Protein AF-A0AA36EAT5-F1 (afdb_monomer)

pLDDT: mean 71.59, std 29.34, range [23.69, 98.56]

Organism: Lactuca saligna (NCBI:txid75948)

Secondary structure (DSSP, 8-state):
------------S-------------TT---EEE-----PPP--------PPPPPPP-PPPP--S-HHHHHHHHHS----PPPEEEEETTEEEESEEEE-TTBTTTB-HHHHHHHHHHHHHTT--EEE--TT-SSS--TTTTTHHHHHHHHHHHHTT--GGG-EEE-------SS-TTSTTS-SS--HHHHHHHHHH-

Mean predicted aligned error: 16.14 Å

Sequence (198 aa):
MVLSEGYALRPTLEHIFSSVLTIFFFPRIPYLCLTTDWVLPRHSHELLRRRSRRPPLCLPSRQGGNRLERVQTACSSAKMAIPLSNLTPSLLVSKLCLGTMTFGEQNSLSQSFKLLDKAFDSGINFFDSAEMYPVPQRAETQGRSEEYFGRWLRERKIPRDRVVFATKVSGPSGQMSWIRGGPTSLDGRNIKMAIDNS

Foldseek 3Di:
DDDDDDDDDDDDPDDPDDDDPPPPCPVPDQADADDDDDDDDPDDDDDDPDDDDDDDDDDDDDDDDPPVVVVVVVPPDPLQAQDWDDPDPPDIFGSYEYEQQPDQPVDDLVRSLVVVVVCVVSNGQHYEEEQQGHPPGDLVRGNRSVVSVVVSCVVVVPPPVSHDYDYDQDAADVPCCSQVNGHPGPDPVSVVVRVVVD

Nearest PDB structures (foldseek):
  1lqa-assembly1_A  TM=8.355E-01  e=1.079E-09  Escherichia coli
  8jwl-assembly1_D  TM=8.476E-01  e=4.857E-07  Streptomyces xinghaiensis
  8jwl-assembly1_B  TM=8.227E-01  e=3.261E-07  Streptomyces xinghaiensis
  8jwk-assembly2_J  TM=8.367E-01  e=5.547E-07  Streptomyces xinghaiensis
  8xr3-assembly1_A  TM=8.227E-01  e=2.093E-06  Streptomyces xinghaiensis

Solvent-accessible surface area (backbone atoms only — not comparable to full-atom values): 12915 Å² total; per-residue (Å²): 136,91,82,86,89,86,82,92,73,82,90,75,98,80,86,86,85,84,85,82,82,80,78,79,80,56,98,84,59,100,57,60,71,51,72,91,81,84,80,80,83,81,83,79,87,88,87,86,91,72,89,76,84,79,78,85,87,82,83,81,82,92,77,90,71,76,64,64,61,65,55,55,66,71,70,64,78,78,75,80,54,47,58,69,41,71,81,46,102,88,39,79,30,24,58,47,35,48,57,37,49,42,23,63,61,82,26,52,69,72,54,40,44,52,52,51,52,53,40,46,78,40,40,38,30,25,37,39,51,32,52,59,17,12,57,85,71,46,79,93,38,48,32,33,26,54,51,49,50,54,49,43,36,62,77,70,65,52,61,70,91,67,48,48,78,45,71,44,77,78,59,58,69,90,74,54,44,72,55,86,69,36,39,86,51,83,43,75,67,55,50,48,56,44,59,76,73,101

InterPro domains:
  IPR023210 NADP-dependent oxidoreductase domain [PF00248] (95-179)
  IPR036812 NAD(P)-dependent oxidoreductase domain superfamily [G3DSA:3.20.20.100] (88-198)
  IPR036812 NAD(P)-dependent oxidoreductase domain superfamily [SSF51430] (90-198)

Structure (mmCIF, N/CA/C/O backbone):
data_AF-A0AA36EAT5-F1
#
_entry.id   AF-A0AA36EAT5-F1
#
loop_
_atom_site.group_PDB
_atom_site.id
_atom_site.type_symbol
_atom_site.label_atom_id
_atom_site.label_alt_id
_atom_site.label_comp_id
_atom_site.label_asym_id
_atom_site.label_entity_id
_atom_site.label_seq_id
_atom_site.pdbx_PDB_ins_code
_atom_site.Cartn_x
_atom_site.Cartn_y
_atom_site.Cartn_z
_atom_site.occupancy
_atom_site.B_iso_or_equiv
_atom_site.auth_seq_id
_atom_site.auth_comp_id
_atom_site.auth_asym_id
_atom_site.auth_atom_id
_atom_site.pdbx_PDB_model_num
ATOM 1 N N . MET A 1 1 ? 49.436 17.087 -23.078 1.00 32.16 1 MET A N 1
ATOM 2 C CA . MET A 1 1 ? 50.370 17.659 -22.084 1.00 32.16 1 MET A CA 1
ATOM 3 C C . MET A 1 1 ? 49.510 18.512 -21.152 1.00 32.16 1 MET A C 1
ATOM 5 O O . MET A 1 1 ? 49.078 19.566 -21.580 1.00 32.16 1 MET A O 1
ATOM 9 N N . VAL A 1 2 ? 48.800 17.924 -20.183 1.00 27.14 2 VAL A N 1
ATOM 10 C CA . VAL A 1 2 ? 49.200 17.593 -18.792 1.00 27.14 2 VAL A CA 1
ATOM 11 C C . VAL A 1 2 ? 49.849 18.766 -18.055 1.00 27.14 2 VAL A C 1
ATOM 13 O O . VAL A 1 2 ? 50.928 19.182 -18.463 1.00 27.14 2 VAL A O 1
ATOM 16 N N . LEU A 1 3 ? 49.151 19.230 -17.003 1.00 29.20 3 LEU A N 1
ATOM 17 C CA . LEU A 1 3 ? 49.537 19.618 -15.620 1.00 29.20 3 LEU A CA 1
ATOM 18 C C . LEU A 1 3 ? 48.392 20.538 -15.114 1.00 29.20 3 LEU A C 1
ATOM 20 O O . LEU A 1 3 ? 48.139 21.559 -15.739 1.00 29.20 3 LEU A O 1
ATOM 24 N N . SER A 1 4 ? 47.459 20.144 -14.235 1.00 26.89 4 SER A N 1
ATOM 25 C CA . SER A 1 4 ? 47.498 19.678 -12.828 1.00 26.89 4 SER A CA 1
ATOM 26 C C . SER A 1 4 ? 47.903 20.746 -11.801 1.00 26.89 4 SER A C 1
ATOM 28 O O . SER A 1 4 ? 48.868 21.464 -12.017 1.00 26.89 4 SER A O 1
ATOM 30 N N . GLU A 1 5 ? 47.181 20.707 -10.667 1.00 33.00 5 GLU A N 1
ATOM 31 C CA . GLU A 1 5 ? 47.277 21.474 -9.406 1.00 33.00 5 GLU A CA 1
ATOM 32 C C . GLU A 1 5 ? 46.566 22.842 -9.388 1.00 33.00 5 GLU A C 1
ATOM 34 O O . GLU A 1 5 ? 46.721 23.659 -10.280 1.00 33.00 5 GLU A O 1
ATOM 39 N N . GLY A 1 6 ? 45.737 23.202 -8.409 1.00 27.58 6 GLY A N 1
ATOM 40 C CA . GLY A 1 6 ? 45.342 22.554 -7.162 1.00 27.58 6 GLY A CA 1
ATOM 41 C C . GLY A 1 6 ? 44.857 23.645 -6.203 1.00 27.58 6 GLY A C 1
ATOM 42 O O . GLY A 1 6 ? 45.672 24.370 -5.649 1.00 27.58 6 GLY A O 1
ATOM 43 N N . TYR A 1 7 ? 43.543 23.781 -6.005 1.00 29.73 7 TYR A N 1
ATOM 44 C CA . TYR A 1 7 ? 42.990 24.614 -4.933 1.00 29.73 7 TYR A CA 1
ATOM 45 C C . TYR A 1 7 ? 42.060 23.775 -4.066 1.00 29.73 7 TYR A C 1
ATOM 47 O O . TYR A 1 7 ? 40.951 23.409 -4.448 1.00 29.73 7 TYR A O 1
ATOM 55 N N . ALA A 1 8 ? 42.572 23.456 -2.881 1.00 31.78 8 ALA A N 1
ATOM 56 C CA . ALA A 1 8 ? 41.840 22.853 -1.789 1.00 31.78 8 ALA A CA 1
ATOM 57 C C . ALA A 1 8 ? 40.798 23.844 -1.251 1.00 31.78 8 ALA A C 1
ATOM 59 O O . ALA A 1 8 ? 41.152 24.904 -0.734 1.00 31.78 8 ALA A O 1
ATOM 60 N N . LEU A 1 9 ? 39.521 23.469 -1.309 1.00 32.88 9 LEU A N 1
ATOM 61 C CA . LEU A 1 9 ? 38.469 24.088 -0.510 1.00 32.88 9 LEU A CA 1
ATOM 62 C C . LEU A 1 9 ? 37.805 23.010 0.348 1.00 32.88 9 LEU A C 1
ATOM 64 O O . LEU A 1 9 ? 37.400 21.951 -0.125 1.00 32.88 9 LEU A O 1
ATOM 68 N N . ARG A 1 10 ? 37.794 23.289 1.651 1.00 31.16 10 ARG A N 1
ATOM 69 C CA . ARG A 1 10 ? 37.257 22.462 2.735 1.00 31.16 10 ARG A CA 1
ATOM 70 C C . ARG A 1 10 ? 35.753 22.210 2.531 1.00 31.16 10 ARG A C 1
ATOM 72 O O . ARG A 1 10 ? 35.069 23.108 2.046 1.00 31.16 10 ARG A O 1
ATOM 79 N N . PRO A 1 11 ? 35.210 21.058 2.958 1.00 31.86 11 PRO A N 1
ATOM 80 C CA . PRO A 1 11 ? 33.783 20.793 2.860 1.00 31.86 11 PRO A CA 1
ATOM 81 C C . PRO A 1 11 ? 33.048 21.507 4.002 1.00 31.86 11 PRO A C 1
ATOM 83 O O . PRO A 1 11 ? 33.211 21.158 5.170 1.00 31.86 11 PRO A O 1
ATOM 86 N N . THR A 1 12 ? 32.237 22.512 3.680 1.00 30.95 12 THR A N 1
ATOM 87 C CA . THR A 1 12 ? 31.211 23.034 4.592 1.00 30.95 12 THR A CA 1
ATOM 88 C C . THR A 1 12 ? 29.884 22.334 4.305 1.00 30.95 12 THR A C 1
ATOM 90 O O . THR A 1 12 ? 29.396 22.326 3.177 1.00 30.95 12 THR A O 1
ATOM 93 N N . LEU A 1 13 ? 29.346 21.706 5.348 1.00 32.16 13 LEU A N 1
ATOM 94 C CA . LEU A 1 13 ? 28.081 20.975 5.432 1.00 32.16 13 LEU A CA 1
ATOM 95 C C . LEU A 1 13 ? 26.861 21.880 5.169 1.00 32.16 13 LEU A C 1
ATOM 97 O O . LEU A 1 13 ? 26.208 22.293 6.114 1.00 32.16 13 LEU A O 1
ATOM 101 N N . GLU A 1 14 ? 26.538 22.179 3.912 1.00 32.34 14 GLU A N 1
ATOM 102 C CA . GLU A 1 14 ? 25.365 23.013 3.562 1.00 32.34 14 GLU A CA 1
ATOM 103 C C . GLU A 1 14 ? 24.682 22.568 2.245 1.00 32.34 14 GLU A C 1
ATOM 105 O O . GLU A 1 14 ? 24.198 23.389 1.480 1.00 32.34 14 GLU A O 1
ATOM 110 N N . HIS A 1 15 ? 24.621 21.266 1.932 1.00 30.50 15 HIS A N 1
ATOM 111 C CA . HIS A 1 15 ? 23.828 20.777 0.785 1.00 30.50 15 HIS A CA 1
ATOM 112 C C . HIS A 1 15 ? 23.172 19.414 1.056 1.00 30.50 15 HIS A C 1
ATOM 114 O O . HIS A 1 15 ? 23.492 18.405 0.433 1.00 30.50 15 HIS A O 1
ATOM 120 N N . ILE A 1 16 ? 22.217 19.381 1.984 1.00 33.03 16 ILE A N 1
ATOM 121 C CA . ILE A 1 16 ? 21.211 18.313 2.074 1.00 33.03 16 ILE A CA 1
ATOM 122 C C . ILE A 1 16 ? 19.896 18.998 2.417 1.00 33.03 16 ILE A C 1
ATOM 124 O O . ILE A 1 16 ? 19.669 19.241 3.583 1.00 33.03 16 ILE A O 1
ATOM 128 N N . PHE A 1 17 ? 19.085 19.363 1.424 1.00 29.06 17 PHE A N 1
ATOM 129 C CA . PHE A 1 17 ? 17.624 19.532 1.522 1.00 29.06 17 PHE A CA 1
ATOM 130 C C . PHE A 1 17 ? 17.114 19.938 0.130 1.00 29.06 17 PHE A C 1
ATOM 132 O O . PHE A 1 17 ? 16.938 21.112 -0.178 1.00 29.06 17 PHE A O 1
ATOM 139 N N . SER A 1 18 ? 16.913 18.949 -0.747 1.00 25.72 18 SER A N 1
ATOM 140 C CA . SER A 1 18 ? 16.038 19.114 -1.910 1.00 25.72 18 SER A CA 1
ATOM 141 C C . SER A 1 18 ? 14.787 18.288 -1.652 1.00 25.72 18 SER A C 1
ATOM 143 O O . SER A 1 18 ? 14.796 17.059 -1.664 1.00 25.72 18 SER A O 1
ATOM 145 N N . SER A 1 19 ? 13.746 19.020 -1.289 1.00 28.98 19 SER A N 1
ATOM 146 C CA . SER A 1 19 ? 12.408 18.584 -0.943 1.00 28.98 19 SER A CA 1
ATOM 147 C C . SER A 1 19 ? 11.759 17.808 -2.091 1.00 28.98 19 SER A C 1
ATOM 149 O O . SER A 1 19 ? 11.576 18.356 -3.175 1.00 28.98 19 SER A O 1
ATOM 151 N N . VAL A 1 20 ? 11.311 16.577 -1.839 1.00 28.16 20 VAL A N 1
ATOM 152 C CA . VAL A 1 20 ? 10.319 15.901 -2.692 1.00 28.16 20 VAL A CA 1
ATOM 153 C C . VAL A 1 20 ? 9.055 15.684 -1.867 1.00 28.16 20 VAL A C 1
ATOM 155 O O . VAL A 1 20 ? 8.708 14.581 -1.460 1.00 28.16 20 VAL A O 1
ATOM 158 N N . LEU A 1 21 ? 8.363 16.792 -1.598 1.00 26.77 21 LEU A N 1
ATOM 159 C CA . LEU A 1 21 ? 6.951 16.788 -1.239 1.00 26.77 21 LEU A CA 1
ATOM 160 C C . LEU A 1 21 ? 6.161 16.762 -2.555 1.00 26.77 21 LEU A C 1
ATOM 162 O O . LEU A 1 21 ? 5.724 17.799 -3.050 1.00 26.77 21 LEU A O 1
ATOM 166 N N . THR A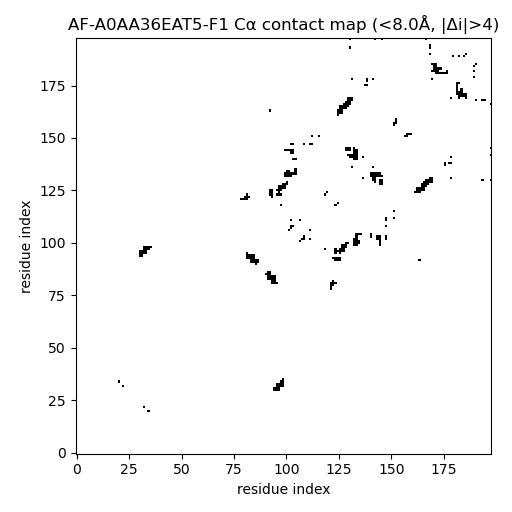 1 22 ? 6.010 15.590 -3.171 1.00 29.31 22 THR A N 1
ATOM 167 C CA . THR A 1 22 ? 5.085 15.444 -4.303 1.00 29.31 22 THR A CA 1
ATOM 168 C C . THR A 1 22 ? 3.673 15.281 -3.751 1.00 29.31 22 THR A C 1
ATOM 170 O O . THR A 1 22 ? 3.210 14.175 -3.481 1.00 29.31 22 THR A O 1
ATOM 173 N N . ILE A 1 23 ? 2.977 16.405 -3.570 1.00 28.67 23 ILE A N 1
ATOM 174 C CA . ILE A 1 23 ? 1.523 16.420 -3.393 1.00 28.67 23 ILE A CA 1
ATOM 175 C C . ILE A 1 23 ? 0.912 16.027 -4.742 1.00 28.67 23 ILE A C 1
ATOM 177 O O . ILE A 1 23 ? 0.863 16.841 -5.663 1.00 28.67 23 ILE A O 1
ATOM 181 N N . PHE A 1 24 ? 0.424 14.794 -4.876 1.00 31.09 24 PHE A N 1
ATOM 182 C CA . PHE A 1 24 ? -0.523 14.485 -5.946 1.00 31.09 24 PHE A CA 1
ATOM 183 C C . PHE A 1 24 ? -1.871 15.110 -5.583 1.00 31.09 24 PHE A C 1
ATOM 185 O O . PHE A 1 24 ? -2.619 14.596 -4.752 1.00 31.09 24 PHE A O 1
ATOM 192 N N . PHE A 1 25 ? -2.164 16.253 -6.199 1.00 23.69 25 PHE A N 1
ATOM 193 C CA . PHE A 1 25 ? -3.456 16.919 -6.105 1.00 23.69 25 PHE A CA 1
ATOM 194 C C . PH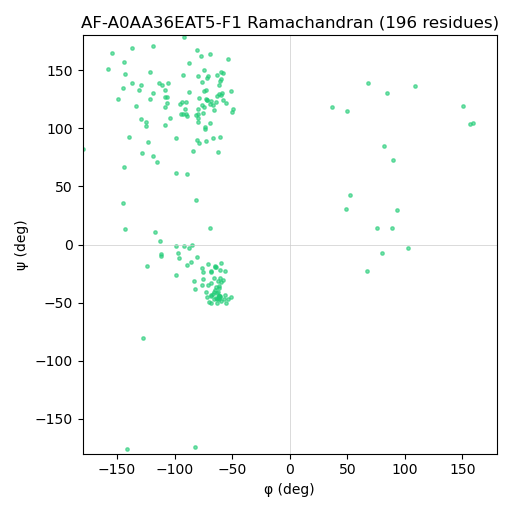E A 1 25 ? -4.477 16.109 -6.923 1.00 23.69 25 PHE A C 1
ATOM 196 O O . PHE A 1 25 ? -4.654 16.337 -8.115 1.00 23.69 25 PHE A O 1
ATOM 203 N N . PHE A 1 26 ? -5.133 15.123 -6.307 1.00 33.88 26 PHE A N 1
ATOM 204 C CA . PHE A 1 26 ? -6.348 14.533 -6.874 1.00 33.88 26 PHE A CA 1
ATOM 205 C C . PHE A 1 26 ? -7.493 15.538 -6.660 1.00 33.88 26 PHE A C 1
ATOM 207 O O . PHE A 1 26 ? -7.884 15.754 -5.511 1.00 33.88 26 PHE A O 1
ATOM 214 N N . PRO A 1 27 ? -8.075 16.155 -7.710 1.00 28.58 27 PRO A N 1
ATOM 215 C CA . PRO A 1 27 ? -8.984 17.303 -7.575 1.00 28.58 27 PRO A CA 1
ATOM 216 C C . PRO A 1 27 ? -10.357 16.994 -6.938 1.00 28.58 27 PRO A C 1
ATOM 218 O O . PRO A 1 27 ? -11.264 17.819 -7.005 1.00 28.58 27 PRO A O 1
ATOM 221 N N . ARG A 1 28 ? -10.541 15.830 -6.301 1.00 34.97 28 ARG A N 1
ATOM 222 C CA . ARG A 1 28 ? -11.784 15.437 -5.611 1.00 34.97 28 ARG A CA 1
ATOM 223 C C . ARG A 1 28 ? -11.599 14.636 -4.316 1.00 34.97 28 ARG A C 1
ATOM 225 O O . ARG A 1 28 ? -12.573 14.084 -3.815 1.00 34.97 28 ARG A O 1
ATOM 232 N N . ILE A 1 29 ? -10.392 14.573 -3.753 1.00 40.00 29 ILE A N 1
ATOM 233 C CA . ILE A 1 29 ? -10.120 13.762 -2.558 1.00 40.00 29 ILE A CA 1
ATOM 234 C C . ILE A 1 29 ? -9.509 14.659 -1.461 1.00 40.00 29 ILE A C 1
ATOM 236 O O . ILE A 1 29 ? -8.325 14.977 -1.540 1.00 40.00 29 ILE A O 1
ATOM 240 N N . PRO A 1 30 ? -10.271 15.098 -0.439 1.00 35.19 30 PRO A N 1
ATOM 241 C CA . PRO A 1 30 ? -9.786 16.016 0.598 1.00 35.19 30 PRO A CA 1
ATOM 242 C C . PRO A 1 30 ? -8.977 15.307 1.707 1.00 35.19 30 PRO A C 1
ATOM 244 O O . PRO A 1 30 ? -9.127 15.640 2.882 1.00 35.19 30 PRO A O 1
ATOM 247 N N . TYR A 1 31 ? -8.144 14.314 1.373 1.00 51.03 31 TYR A N 1
ATOM 248 C CA . TYR A 1 31 ? -7.349 13.577 2.366 1.00 51.03 31 TYR A CA 1
ATOM 249 C C . TYR A 1 31 ? -5.871 13.940 2.277 1.00 51.03 31 TYR A C 1
ATOM 251 O O . TYR A 1 31 ? -5.274 13.969 1.203 1.00 51.03 31 TYR A O 1
ATOM 259 N N . LEU A 1 32 ? -5.277 14.201 3.440 1.00 41.78 32 LEU A N 1
ATOM 260 C CA . LEU A 1 32 ? -3.853 14.467 3.576 1.00 41.78 32 LEU A CA 1
ATOM 261 C C . LEU A 1 32 ? -3.097 13.131 3.553 1.00 41.78 32 LEU A C 1
ATOM 263 O O . LEU A 1 32 ? -3.133 12.376 4.527 1.00 41.78 32 LEU A O 1
ATOM 267 N N . CYS A 1 33 ? -2.431 12.838 2.434 1.00 42.25 33 CYS A N 1
ATOM 268 C CA . CYS A 1 33 ? -1.469 11.743 2.337 1.00 42.25 33 CYS A CA 1
ATOM 269 C C . CYS A 1 33 ? -0.134 12.227 2.912 1.00 42.25 33 CYS A C 1
ATOM 271 O O . CYS A 1 33 ? 0.491 13.134 2.362 1.00 42.25 33 CYS A O 1
ATOM 273 N N . LEU A 1 34 ? 0.271 11.676 4.056 1.00 44.62 34 LEU A N 1
ATOM 274 C CA . LEU A 1 34 ? 1.535 12.030 4.696 1.00 44.62 34 LEU A CA 1
ATOM 275 C C . LEU A 1 34 ? 2.643 11.120 4.155 1.00 44.62 34 LEU A C 1
ATOM 277 O O . LEU A 1 34 ? 2.670 9.927 4.458 1.00 44.62 34 LEU A O 1
ATOM 281 N N . THR A 1 35 ? 3.569 11.687 3.381 1.00 41.50 35 THR A N 1
ATOM 282 C CA . THR A 1 35 ? 4.871 11.068 3.100 1.00 41.50 35 THR A CA 1
ATOM 283 C C . THR A 1 35 ? 5.769 11.230 4.329 1.00 41.50 35 THR A C 1
ATOM 285 O O . THR A 1 35 ? 5.723 12.249 5.018 1.00 41.50 35 THR A O 1
ATOM 288 N N . THR A 1 36 ? 6.546 10.206 4.670 1.00 37.31 36 THR A N 1
ATOM 289 C CA . THR A 1 36 ? 7.276 10.132 5.940 1.00 37.31 36 THR A CA 1
ATOM 290 C C . THR A 1 36 ? 8.488 11.066 5.992 1.00 37.31 36 THR A C 1
ATOM 292 O O . THR A 1 36 ? 9.566 10.676 5.564 1.00 37.31 36 THR A O 1
ATOM 295 N N . ASP A 1 37 ? 8.327 12.225 6.630 1.00 33.50 37 ASP A N 1
ATOM 296 C CA . ASP A 1 37 ? 9.401 12.938 7.335 1.00 33.50 37 ASP A CA 1
ATOM 297 C C . ASP A 1 37 ? 8.968 13.140 8.795 1.00 33.50 37 ASP A C 1
ATOM 299 O O . ASP A 1 37 ? 8.337 14.127 9.165 1.00 33.50 37 ASP A O 1
ATOM 303 N N . TRP A 1 38 ? 9.265 12.154 9.645 1.00 34.97 38 TRP A N 1
ATOM 304 C CA . TRP A 1 38 ? 9.044 12.237 11.092 1.00 34.97 38 TRP A CA 1
ATOM 305 C C . TRP A 1 38 ? 10.379 12.094 11.824 1.00 34.97 38 TRP A C 1
ATOM 307 O O . TRP A 1 38 ? 10.681 11.054 12.409 1.00 34.97 38 TRP A O 1
ATOM 317 N N . VAL A 1 39 ? 11.178 13.162 11.806 1.00 30.30 39 VAL A N 1
ATOM 318 C CA . VAL A 1 39 ? 12.280 13.352 12.757 1.00 30.30 39 VAL A CA 1
ATOM 319 C C . VAL A 1 39 ? 11.721 14.116 13.958 1.00 30.30 39 VAL A C 1
ATOM 321 O O . VAL A 1 39 ? 11.321 15.269 13.846 1.00 30.30 39 VAL A O 1
ATOM 324 N N . LEU A 1 40 ? 11.650 13.458 15.118 1.00 29.77 40 LEU A N 1
ATOM 325 C CA . LEU A 1 40 ? 11.300 14.096 16.392 1.00 29.77 40 LEU A CA 1
ATOM 326 C C . LEU A 1 40 ? 12.364 15.144 16.770 1.00 29.77 40 LEU A C 1
ATOM 328 O O . LEU A 1 40 ? 13.532 14.767 16.900 1.00 29.77 40 LEU A O 1
ATOM 332 N N . PRO A 1 41 ? 12.004 16.405 17.072 1.00 29.22 41 PRO A N 1
ATOM 333 C CA . PRO A 1 41 ? 12.910 17.302 17.775 1.00 29.22 41 PRO A CA 1
ATOM 334 C C . PRO A 1 41 ? 12.975 16.897 19.252 1.00 29.22 41 PRO A C 1
ATOM 336 O O . PRO A 1 41 ? 11.971 16.922 19.969 1.00 29.22 41 PRO A O 1
ATOM 339 N N . ARG A 1 42 ? 14.168 16.519 19.723 1.00 35.91 42 ARG A N 1
ATOM 340 C CA . ARG A 1 42 ? 14.471 16.478 21.157 1.00 35.91 42 ARG A CA 1
ATOM 341 C C . ARG A 1 42 ? 14.581 17.914 21.676 1.00 35.91 42 ARG A C 1
ATOM 343 O O . ARG A 1 42 ? 15.388 18.674 21.168 1.00 35.91 42 ARG A O 1
ATOM 350 N N . HIS A 1 43 ? 13.772 18.207 22.693 1.00 34.09 43 HIS A N 1
ATOM 351 C CA . HIS A 1 43 ? 13.886 19.270 23.696 1.00 34.09 43 HIS A CA 1
ATOM 352 C C . HIS A 1 43 ? 14.435 20.646 23.287 1.00 34.09 43 HIS A C 1
ATOM 354 O O . HIS A 1 43 ? 15.637 20.835 23.148 1.00 34.09 43 HIS A O 1
ATOM 360 N N . SER A 1 44 ? 13.580 21.655 23.447 1.00 29.22 44 SER A N 1
ATOM 361 C CA . SER A 1 44 ? 13.932 22.811 24.275 1.00 29.22 44 SER A CA 1
ATOM 362 C C . SER A 1 44 ? 12.671 23.384 24.916 1.00 29.22 44 SER A C 1
ATOM 364 O O . SER A 1 44 ? 11.669 23.648 24.254 1.00 29.22 44 SER A O 1
ATOM 366 N N . HIS A 1 45 ? 12.729 23.488 26.240 1.00 32.66 45 HIS A N 1
ATOM 367 C CA . HIS A 1 45 ? 11.804 24.238 27.072 1.00 32.66 45 HIS A CA 1
ATOM 368 C C . HIS A 1 45 ? 11.691 25.696 26.598 1.00 32.66 45 HIS A C 1
ATOM 370 O O . HIS A 1 45 ? 12.630 26.237 26.023 1.00 32.66 45 HIS A O 1
ATOM 376 N N . GLU A 1 46 ? 10.581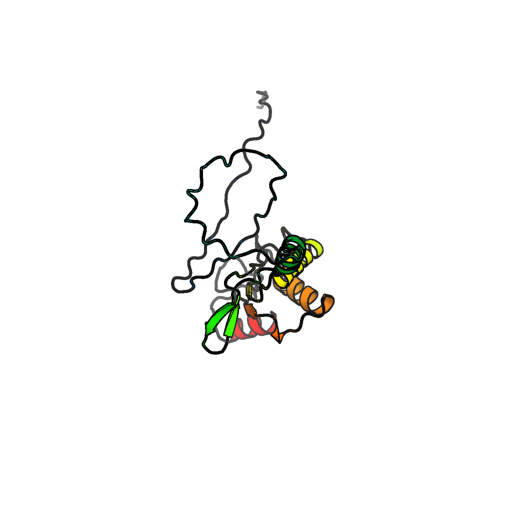 26.317 27.006 1.00 31.94 46 GLU A N 1
ATOM 377 C CA . GLU A 1 46 ? 10.438 27.749 27.304 1.00 31.94 46 GLU A CA 1
ATOM 378 C C . GLU A 1 46 ? 9.615 28.603 26.317 1.00 31.94 46 GLU A C 1
ATOM 380 O O . GLU A 1 46 ? 9.747 28.541 25.101 1.00 31.94 46 GLU A O 1
ATOM 385 N N . LEU A 1 47 ? 8.775 29.451 26.933 1.00 34.19 47 LEU A N 1
ATOM 386 C CA . LEU A 1 47 ? 8.001 30.578 26.387 1.00 34.19 47 LEU A CA 1
ATOM 387 C C . LEU A 1 47 ? 6.578 30.324 25.851 1.00 34.19 47 LEU A C 1
ATOM 389 O O . LEU A 1 47 ? 6.264 30.544 24.686 1.00 34.19 47 LEU A O 1
ATOM 393 N N . LEU A 1 48 ? 5.645 30.092 26.784 1.00 34.16 48 LEU A N 1
ATOM 394 C CA . LEU A 1 48 ? 4.245 30.524 26.647 1.00 34.16 48 LEU A CA 1
ATOM 395 C C . LEU A 1 48 ? 3.799 31.310 27.895 1.00 34.16 48 LEU A C 1
ATOM 397 O O . LEU A 1 48 ? 3.084 30.814 28.761 1.00 34.16 48 LEU A O 1
ATOM 401 N N . ARG A 1 49 ? 4.198 32.587 27.979 1.00 45.38 49 ARG A N 1
ATOM 402 C CA . ARG A 1 49 ? 3.470 33.599 28.766 1.00 45.38 49 ARG A CA 1
ATOM 403 C C . ARG A 1 49 ? 2.580 34.404 27.823 1.00 45.38 49 ARG A C 1
ATOM 405 O O . ARG A 1 49 ? 2.988 35.441 27.311 1.00 45.38 49 ARG A O 1
ATOM 412 N N . ARG A 1 50 ? 1.331 33.975 27.639 1.00 37.03 50 ARG A N 1
ATOM 413 C CA . ARG A 1 50 ? 0.244 34.878 27.230 1.00 37.03 50 ARG A CA 1
ATOM 414 C C . ARG A 1 50 ? -0.981 34.630 28.109 1.00 37.03 50 ARG A C 1
ATOM 416 O O . ARG A 1 50 ? -1.494 33.522 28.190 1.00 37.03 50 ARG A O 1
ATOM 423 N N . ARG A 1 51 ? -1.377 35.693 28.821 1.00 43.09 51 ARG A N 1
ATOM 424 C CA . ARG A 1 51 ? -2.510 35.785 29.756 1.00 43.09 51 ARG A CA 1
ATOM 425 C C . ARG A 1 51 ? -3.793 35.237 29.119 1.00 43.09 51 ARG A C 1
ATOM 427 O O . ARG A 1 51 ? -4.309 35.856 28.191 1.00 43.09 51 ARG A O 1
ATOM 434 N N . SER A 1 52 ? -4.356 34.160 29.669 1.00 36.12 52 SER A N 1
ATOM 435 C CA . SER A 1 52 ? -5.770 33.847 29.453 1.00 36.12 52 SER A CA 1
ATOM 436 C C . SER A 1 52 ? -6.618 34.736 30.370 1.00 36.12 52 SER A C 1
ATOM 438 O O . SER A 1 52 ? -6.395 34.828 31.580 1.00 36.12 52 SER A O 1
ATOM 440 N N . ARG A 1 53 ? -7.571 35.460 29.778 1.00 39.84 53 ARG A N 1
ATOM 441 C CA . ARG A 1 53 ? -8.656 36.113 30.515 1.00 39.84 53 ARG A CA 1
ATOM 442 C C . ARG A 1 53 ? -9.567 34.999 31.043 1.00 39.84 53 ARG A C 1
ATOM 444 O O . ARG A 1 53 ? -10.053 34.192 30.258 1.00 39.84 53 ARG A O 1
ATOM 451 N N . ARG A 1 54 ? -9.751 34.925 32.363 1.00 35.19 54 ARG A N 1
ATOM 452 C CA . ARG A 1 54 ? -10.665 33.969 33.012 1.00 35.19 54 ARG A CA 1
ATOM 453 C C . ARG A 1 54 ? -12.125 34.392 32.759 1.00 35.19 54 ARG A C 1
ATOM 455 O O . ARG A 1 54 ? -12.414 35.568 32.976 1.00 35.19 54 ARG A O 1
ATOM 462 N N . PRO A 1 55 ? -13.045 3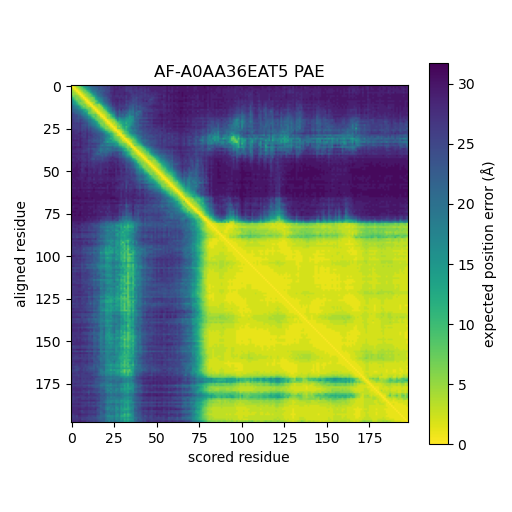3.495 32.363 1.00 39.53 55 PRO A N 1
ATOM 463 C CA . PRO A 1 55 ? -14.482 33.743 32.492 1.00 39.53 55 PRO A CA 1
ATOM 464 C C . PRO A 1 55 ? -14.940 33.538 33.955 1.00 39.53 55 PRO A C 1
ATOM 466 O O . PRO A 1 55 ? -14.189 32.959 34.750 1.00 39.53 55 PRO A O 1
ATOM 469 N N . PRO A 1 56 ? -16.117 34.064 34.353 1.00 43.12 56 PRO A N 1
ATOM 470 C CA . PRO A 1 56 ? -16.454 34.263 35.758 1.00 43.12 56 PRO A CA 1
ATOM 471 C C . PRO A 1 56 ? -16.736 32.950 36.495 1.00 43.12 56 PRO A C 1
ATOM 473 O O . PRO A 1 56 ? -17.316 32.007 35.960 1.00 43.12 56 PRO A O 1
ATOM 476 N N . LEU A 1 57 ? -16.307 32.927 37.756 1.00 39.69 57 LEU A N 1
ATOM 477 C CA . LEU A 1 57 ? -16.507 31.849 38.718 1.00 39.69 57 LEU A CA 1
ATOM 478 C C . LEU A 1 57 ? -18.003 31.704 39.043 1.00 39.69 57 LEU A C 1
ATOM 480 O O . LEU A 1 57 ? -18.589 32.589 39.661 1.00 39.69 57 LEU A O 1
ATOM 484 N N . CYS A 1 58 ? -18.600 30.564 38.701 1.00 36.38 58 CYS A N 1
ATOM 485 C CA . CYS A 1 58 ? -19.805 30.080 39.369 1.00 36.38 58 CYS A CA 1
ATOM 486 C C . CYS A 1 58 ? -19.338 29.151 40.502 1.00 36.38 58 CYS A C 1
ATOM 488 O O . CYS A 1 58 ? -18.707 28.126 40.238 1.00 36.38 58 CYS A O 1
ATOM 490 N N . LEU A 1 59 ? -19.544 29.547 41.761 1.00 45.19 59 LEU A N 1
ATOM 491 C CA . LEU A 1 59 ? -19.142 28.770 42.938 1.00 45.19 59 LEU A CA 1
ATOM 492 C C . LEU A 1 59 ? -20.275 27.824 43.357 1.00 45.19 59 LEU A C 1
ATOM 494 O O . LEU A 1 59 ? -21.348 28.319 43.700 1.00 45.19 59 LEU A O 1
ATOM 498 N N . PRO A 1 60 ? -20.054 26.498 43.435 1.00 36.72 60 PRO A N 1
ATOM 499 C CA . PRO A 1 60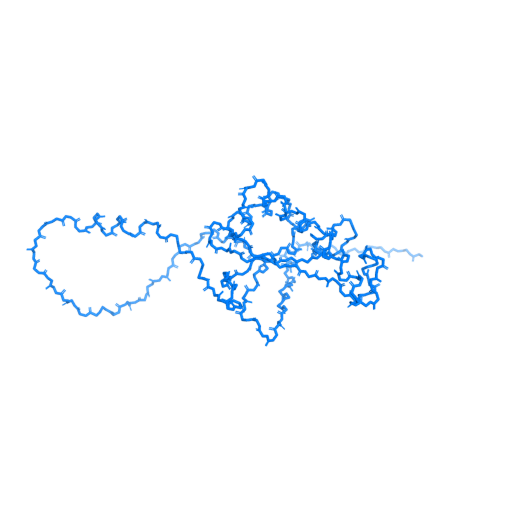 ? -20.918 25.620 44.200 1.00 36.72 60 PRO A CA 1
ATOM 500 C C . PRO A 1 60 ? -20.388 25.429 45.627 1.00 36.72 60 PRO A C 1
ATOM 502 O O . PRO A 1 60 ? -19.182 25.408 45.890 1.00 36.72 60 PRO A O 1
ATOM 505 N N . SER A 1 61 ? -21.342 25.293 46.539 1.00 38.91 61 SER A N 1
ATOM 506 C CA . SER A 1 61 ? -21.199 25.074 47.972 1.00 38.91 61 SER A CA 1
ATOM 507 C C . SER A 1 61 ? -20.407 23.807 48.328 1.00 38.91 61 SER A C 1
ATOM 509 O O . SER A 1 61 ? -20.421 22.792 47.633 1.00 38.91 61 SER A O 1
ATOM 511 N N . ARG A 1 62 ? -19.694 23.903 49.458 1.00 41.72 62 ARG A N 1
ATOM 512 C CA . ARG A 1 62 ? -18.893 22.854 50.105 1.00 41.72 62 ARG A CA 1
ATOM 513 C C . ARG A 1 62 ? -19.712 21.590 50.387 1.00 41.72 62 ARG A C 1
ATOM 515 O O . ARG A 1 62 ? -20.590 21.660 51.236 1.00 41.72 62 ARG A O 1
ATOM 522 N N . GLN A 1 63 ? -19.290 20.444 49.849 1.00 40.06 63 GLN A N 1
ATOM 523 C CA . GLN A 1 63 ? -19.276 19.159 50.567 1.00 40.06 63 GLN A CA 1
ATOM 524 C C . GLN A 1 63 ? -18.050 18.336 50.132 1.00 40.06 63 GLN A C 1
ATOM 526 O O . GLN A 1 63 ? -17.668 18.331 48.961 1.00 40.06 63 GLN A O 1
ATOM 531 N N . GLY A 1 64 ? -17.370 17.757 51.125 1.00 44.53 64 GLY A N 1
ATOM 532 C CA . GLY A 1 64 ? -16.036 17.164 51.035 1.00 44.53 64 GLY A CA 1
ATOM 533 C C . GLY A 1 64 ? -15.978 15.811 50.323 1.00 44.53 64 GLY A C 1
ATOM 534 O O . GLY A 1 64 ? -16.917 15.023 50.351 1.00 44.53 64 GLY A O 1
ATOM 535 N N . GLY A 1 65 ? -14.829 15.569 49.696 1.00 40.94 65 GLY A N 1
ATOM 536 C CA . GLY A 1 65 ? -14.486 14.374 48.928 1.00 40.94 65 GLY A CA 1
ATOM 537 C C . GLY A 1 65 ? -13.500 14.772 47.831 1.00 40.94 65 GLY A C 1
ATOM 538 O O . GLY A 1 65 ? -13.801 15.650 47.025 1.00 40.94 65 GLY A O 1
ATOM 539 N N . ASN A 1 66 ? -12.293 14.204 47.845 1.00 41.84 66 ASN A N 1
ATOM 540 C CA . ASN A 1 66 ? -11.127 14.678 47.091 1.00 41.84 66 ASN A CA 1
ATOM 541 C C . ASN A 1 66 ? -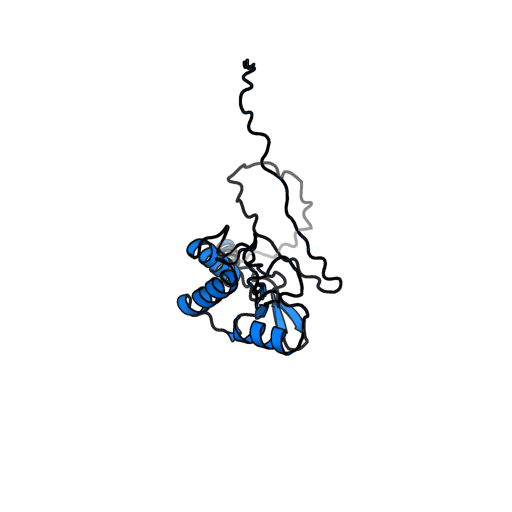11.378 14.680 45.570 1.00 41.84 66 ASN A C 1
ATOM 543 O O . ASN A 1 66 ? -11.168 13.698 44.863 1.00 41.84 66 ASN A O 1
ATOM 547 N N . ARG A 1 67 ? -11.830 15.828 45.054 1.00 45.19 67 ARG A N 1
ATOM 548 C CA . ARG A 1 67 ? -12.186 16.065 43.645 1.00 45.19 67 ARG A CA 1
ATOM 549 C C . ARG A 1 67 ? -10.994 15.943 42.689 1.00 45.19 67 ARG A C 1
ATOM 551 O O . ARG A 1 67 ? -11.204 15.756 41.497 1.00 45.19 67 ARG A O 1
ATOM 558 N N . LEU A 1 68 ? -9.762 16.043 43.192 1.00 45.28 68 LEU A N 1
ATOM 559 C CA . LEU A 1 68 ? -8.547 15.990 42.373 1.00 45.28 68 LEU A CA 1
ATOM 560 C C . LEU A 1 68 ? -8.249 14.575 41.857 1.00 45.28 68 LEU A C 1
ATOM 562 O O . LEU A 1 68 ? -7.981 14.427 40.668 1.00 45.28 68 LEU A O 1
ATOM 566 N N . GLU A 1 69 ? -8.429 13.538 42.680 1.00 40.31 69 GLU A N 1
ATOM 567 C CA . GLU A 1 69 ? -8.201 12.154 42.237 1.00 40.31 69 GLU A CA 1
ATOM 568 C C . GLU A 1 69 ? -9.220 11.734 41.170 1.00 40.31 69 GLU A C 1
ATOM 570 O O . GLU A 1 69 ? -8.834 11.226 40.122 1.00 40.31 69 GLU A O 1
ATOM 575 N N . ARG A 1 70 ? -10.510 12.067 41.335 1.00 38.91 70 ARG A N 1
ATOM 576 C CA . ARG A 1 70 ? -11.542 11.739 40.326 1.00 38.91 70 ARG A CA 1
ATOM 577 C C . ARG A 1 70 ? -11.369 12.455 38.985 1.00 38.91 70 ARG A C 1
ATOM 579 O O . ARG A 1 70 ? -11.795 11.919 37.968 1.00 38.91 70 ARG A O 1
ATOM 586 N N . VAL A 1 71 ? -10.780 13.651 38.963 1.00 43.94 71 VAL A N 1
ATOM 587 C CA . VAL A 1 71 ? -10.565 14.404 37.713 1.00 43.94 71 VAL A CA 1
ATOM 588 C C . VAL A 1 71 ? -9.298 13.931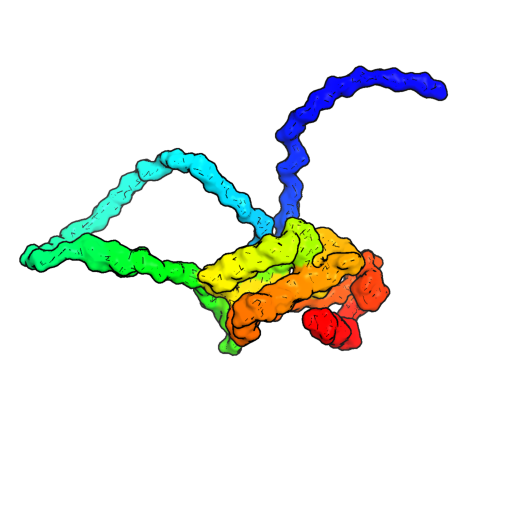 36.993 1.00 43.94 71 VAL A C 1
ATOM 590 O O . VAL A 1 71 ? -9.269 13.910 35.765 1.00 43.94 71 VAL A O 1
ATOM 593 N N . GLN A 1 72 ? -8.276 13.483 37.726 1.00 39.47 72 GLN A N 1
ATOM 594 C CA . GLN A 1 72 ? -7.060 12.923 37.130 1.00 39.47 72 GLN A CA 1
ATOM 595 C C . GLN A 1 72 ? -7.256 11.499 36.599 1.00 39.47 72 GLN A C 1
ATOM 597 O O . GLN A 1 72 ? -6.724 11.194 35.535 1.00 39.47 72 GLN A O 1
ATOM 602 N N . THR A 1 73 ? -8.078 10.663 37.247 1.00 37.75 73 THR A N 1
ATOM 603 C CA . THR A 1 73 ? -8.377 9.302 36.759 1.00 37.75 73 THR A CA 1
ATOM 604 C C . THR A 1 73 ? -9.214 9.287 35.470 1.00 37.75 73 THR A C 1
ATOM 606 O O . THR A 1 73 ? -9.163 8.316 34.726 1.00 37.75 73 THR A O 1
ATOM 609 N N . ALA A 1 74 ? -9.960 10.356 35.162 1.00 39.72 74 ALA A N 1
ATOM 610 C CA . ALA A 1 74 ? -10.797 10.430 33.957 1.00 39.72 74 ALA A CA 1
ATOM 611 C C . ALA A 1 74 ? -10.076 11.000 32.715 1.00 39.72 74 ALA A C 1
ATOM 613 O O . ALA A 1 74 ? -10.542 10.804 31.596 1.00 39.72 74 ALA A O 1
ATOM 614 N N . CYS A 1 75 ? -8.945 11.696 32.893 1.00 41.94 75 CYS A N 1
ATOM 615 C CA . CYS A 1 75 ? -8.172 12.298 31.795 1.00 41.94 75 CYS A CA 1
ATOM 616 C C . CYS A 1 75 ? -6.966 11.457 31.346 1.00 41.94 75 CYS A C 1
ATOM 618 O O . CYS A 1 75 ? -6.270 11.832 30.401 1.00 41.94 75 CYS A O 1
ATOM 620 N N . SER A 1 76 ? -6.710 10.315 31.982 1.00 47.66 76 SER A N 1
ATOM 621 C CA . SER A 1 76 ? -5.695 9.361 31.553 1.00 47.66 76 SER A CA 1
ATOM 622 C C . SER A 1 76 ? -6.316 8.272 30.667 1.00 47.66 76 SER A C 1
ATOM 624 O O . SER A 1 76 ? -7.044 7.400 31.124 1.00 47.66 76 SER A O 1
ATOM 626 N N . SER A 1 77 ? -5.938 8.298 29.384 1.00 47.28 77 SER A N 1
ATOM 627 C CA . SER A 1 77 ? -6.075 7.203 28.405 1.00 47.28 77 SER A CA 1
ATOM 628 C C . SER A 1 77 ? -7.325 7.148 27.511 1.00 47.28 77 SER A C 1
ATOM 630 O O . SER A 1 77 ? -7.674 6.085 27.001 1.00 47.28 77 SER A O 1
ATOM 632 N N . ALA A 1 78 ? -7.938 8.283 27.171 1.00 48.59 78 ALA A N 1
ATOM 633 C CA . ALA A 1 78 ? -8.606 8.363 25.870 1.00 48.59 78 ALA A CA 1
ATOM 634 C C . ALA A 1 78 ? -7.525 8.609 24.803 1.00 48.59 78 ALA A C 1
ATOM 636 O O . ALA A 1 78 ? -7.192 9.754 24.499 1.00 48.59 78 ALA A O 1
ATOM 637 N N . LYS A 1 79 ? -6.920 7.536 24.263 1.00 60.16 79 LYS A N 1
ATOM 638 C CA . LYS A 1 79 ? -6.158 7.620 23.003 1.00 60.16 79 LYS A CA 1
ATOM 639 C C . LYS A 1 79 ? -7.072 8.336 22.006 1.00 60.16 79 LYS A C 1
ATOM 641 O O . LYS A 1 79 ? -8.129 7.800 21.679 1.00 60.16 79 LYS A O 1
ATOM 646 N N . MET A 1 80 ? -6.714 9.544 21.568 1.00 62.16 80 MET A N 1
ATOM 647 C CA . MET A 1 80 ? -7.482 10.230 20.531 1.00 62.16 80 MET A CA 1
ATOM 648 C C . MET A 1 80 ? -7.320 9.440 19.233 1.00 62.16 80 MET A C 1
ATOM 650 O O . MET A 1 80 ? -6.352 9.628 18.501 1.00 62.16 80 MET A O 1
ATOM 654 N N . ALA A 1 81 ? -8.233 8.501 18.998 1.00 79.88 81 ALA A N 1
ATOM 655 C CA . ALA A 1 81 ? -8.302 7.761 17.755 1.00 79.88 81 ALA A CA 1
ATOM 656 C C . ALA A 1 81 ? -8.566 8.748 16.615 1.00 79.88 81 ALA A C 1
ATOM 658 O O . ALA A 1 81 ? -9.371 9.676 16.753 1.00 79.88 81 ALA A O 1
ATOM 659 N N . ILE A 1 82 ? -7.870 8.562 15.496 1.00 91.12 82 ILE A N 1
ATOM 660 C CA . ILE A 1 82 ? -8.058 9.408 14.318 1.00 91.12 82 ILE A CA 1
ATOM 661 C C . ILE A 1 82 ? -9.524 9.317 13.865 1.00 91.12 82 ILE A C 1
ATOM 663 O O . ILE A 1 82 ? -10.045 8.209 13.720 1.00 91.12 82 ILE A O 1
ATOM 667 N N . PRO A 1 83 ? -10.210 10.453 13.630 1.00 93.50 83 PRO A N 1
ATOM 668 C CA . PRO A 1 83 ? -11.602 10.427 13.205 1.00 93.50 83 PRO A CA 1
ATOM 669 C C . PRO A 1 83 ? -11.778 9.673 11.885 1.00 93.50 83 PRO A C 1
ATOM 671 O O . PRO A 1 83 ? -10.966 9.818 10.965 1.00 93.50 83 PRO A O 1
ATOM 674 N N . LEU A 1 84 ? -12.874 8.925 11.777 1.00 94.12 84 LEU A N 1
ATOM 675 C CA . LEU A 1 84 ? -13.288 8.285 10.532 1.00 94.12 84 LEU A CA 1
ATOM 676 C C . LEU A 1 84 ? -14.148 9.235 9.688 1.00 94.12 84 LEU A C 1
ATOM 678 O O . LEU A 1 84 ? -14.776 10.171 10.189 1.00 94.12 84 LEU A O 1
ATOM 682 N N . SER A 1 85 ? -14.167 8.985 8.387 1.00 94.50 85 SER A N 1
ATOM 683 C CA . SER A 1 85 ? -14.981 9.677 7.394 1.00 94.50 85 SER A CA 1
ATOM 684 C C . SER A 1 85 ? -15.461 8.690 6.336 1.00 94.50 85 SER A C 1
ATOM 686 O O . SER A 1 85 ? -14.756 7.737 6.012 1.00 94.50 85 SER A O 1
ATOM 688 N N . ASN A 1 86 ? -16.658 8.913 5.799 1.00 95.62 86 ASN A N 1
ATOM 689 C CA . ASN A 1 86 ? -17.185 8.104 4.703 1.00 95.62 86 ASN A CA 1
ATOM 690 C C . ASN A 1 86 ? -16.496 8.506 3.393 1.00 95.62 86 ASN A C 1
ATOM 692 O O . ASN A 1 86 ? -16.599 9.663 2.987 1.00 95.62 86 ASN A O 1
ATOM 696 N N . LEU A 1 87 ? -15.817 7.559 2.742 1.00 91.81 87 LEU A N 1
ATOM 697 C CA . LEU A 1 87 ? -15.335 7.714 1.364 1.00 91.81 87 LEU A CA 1
ATOM 698 C C . LEU A 1 87 ? -16.457 7.404 0.364 1.00 91.81 87 LEU A C 1
ATOM 700 O O . LEU A 1 87 ? -16.614 8.074 -0.652 1.00 91.81 87 LEU A O 1
ATOM 704 N N . THR A 1 88 ? -17.265 6.398 0.692 1.00 92.19 88 THR A N 1
ATOM 705 C CA . THR A 1 88 ? -18.530 6.046 0.035 1.00 92.19 88 THR A CA 1
ATOM 706 C C . THR A 1 88 ? -19.559 5.720 1.127 1.00 92.19 88 THR A C 1
ATOM 708 O O . THR A 1 88 ? -19.166 5.571 2.288 1.00 92.19 88 THR A O 1
ATOM 711 N N . PRO A 1 89 ? -20.864 5.576 0.817 1.00 92.75 89 PRO A N 1
ATOM 712 C CA . PRO A 1 89 ? -21.873 5.241 1.830 1.00 92.75 89 PRO A CA 1
ATOM 713 C C . PRO A 1 89 ? -21.587 3.957 2.624 1.00 92.75 89 PRO A C 1
ATOM 715 O O . PRO A 1 89 ? -22.092 3.802 3.730 1.00 92.75 89 PRO A O 1
ATOM 718 N N . SER A 1 90 ? -20.785 3.045 2.072 1.00 93.19 90 SER A N 1
ATOM 719 C CA . SER A 1 90 ? -20.443 1.755 2.676 1.00 93.19 90 SER A CA 1
ATOM 720 C C . SER A 1 90 ? -18.973 1.632 3.096 1.00 93.19 90 SER A C 1
ATOM 722 O O . SER A 1 90 ? -18.567 0.556 3.526 1.00 93.19 90 SER A O 1
ATOM 724 N N . LEU A 1 91 ? -18.157 2.685 2.951 1.00 94.50 91 LEU A N 1
ATOM 725 C CA . LEU A 1 91 ? -16.716 2.624 3.210 1.00 94.50 91 LEU A CA 1
ATOM 726 C C . LEU A 1 91 ? -16.264 3.751 4.140 1.00 94.50 91 LEU A C 1
ATOM 728 O O . LEU A 1 91 ? -16.170 4.913 3.740 1.00 94.50 91 LEU A O 1
ATOM 732 N N . LEU A 1 92 ? -15.931 3.373 5.374 1.00 95.94 92 LEU A N 1
ATOM 733 C CA . LEU A 1 92 ? -15.385 4.257 6.400 1.00 95.94 92 LEU A CA 1
ATOM 734 C C . LEU A 1 92 ? -13.857 4.180 6.424 1.00 95.94 92 LEU A C 1
ATOM 736 O O . LEU A 1 92 ? -13.276 3.128 6.694 1.00 95.94 92 LEU A O 1
ATOM 740 N N . VAL A 1 93 ? -13.208 5.320 6.207 1.00 96.88 93 VAL A N 1
ATOM 741 C CA . VAL A 1 93 ? -11.747 5.465 6.236 1.00 96.88 93 VAL A CA 1
ATOM 742 C C . VAL A 1 93 ? -11.322 6.499 7.267 1.00 96.88 93 VAL A C 1
ATOM 744 O O . VAL A 1 93 ? -12.027 7.479 7.515 1.00 96.88 93 VAL A O 1
ATOM 747 N N . SER A 1 94 ? -10.153 6.312 7.865 1.00 96.81 94 SER A N 1
ATOM 748 C CA . SER A 1 94 ? -9.506 7.315 8.699 1.00 96.81 94 SER A CA 1
ATOM 749 C C . SER A 1 94 ? -9.233 8.575 7.883 1.00 96.81 94 SER A C 1
ATOM 751 O O . SER A 1 94 ? -8.837 8.505 6.722 1.00 96.81 94 SER A O 1
ATOM 753 N N . LYS A 1 95 ? -9.417 9.752 8.496 1.00 95.44 95 LYS A N 1
ATOM 754 C CA . LYS A 1 95 ? -9.151 11.043 7.833 1.00 95.44 95 LYS A CA 1
ATOM 755 C C . LYS A 1 95 ? -7.694 11.220 7.393 1.00 95.44 95 LYS A C 1
ATOM 757 O O . LYS A 1 95 ? -7.419 12.050 6.531 1.00 95.44 95 LYS A O 1
ATOM 762 N N . LEU A 1 96 ? -6.779 10.471 8.007 1.00 95.94 96 LEU A N 1
ATOM 763 C CA . LEU A 1 96 ? -5.389 10.357 7.584 1.00 95.94 96 LEU A CA 1
ATOM 764 C C . LEU A 1 96 ? -5.172 8.996 6.925 1.00 95.94 96 LEU A C 1
ATOM 766 O O . LEU A 1 96 ? -5.664 7.983 7.425 1.00 95.94 96 LEU A O 1
ATOM 770 N N . CYS A 1 97 ? -4.405 8.997 5.839 1.00 96.88 97 CYS A N 1
ATOM 771 C CA . CYS A 1 97 ? -3.961 7.801 5.135 1.00 96.88 97 CYS A CA 1
ATOM 772 C C . CYS A 1 97 ? -2.444 7.662 5.281 1.00 96.88 97 CYS A C 1
ATOM 774 O O . CYS A 1 97 ? -1.722 8.657 5.166 1.00 96.88 97 CYS A O 1
ATOM 776 N N . LEU A 1 98 ? -1.958 6.441 5.508 1.00 98.12 98 LEU A N 1
ATOM 777 C CA . LEU A 1 98 ? -0.524 6.158 5.481 1.00 98.12 98 LEU A CA 1
ATOM 778 C C . LEU A 1 98 ? -0.100 5.738 4.068 1.00 98.12 98 LEU A C 1
ATOM 780 O O . LEU A 1 98 ? -0.526 4.692 3.581 1.00 98.12 98 LEU A O 1
ATOM 784 N N . GLY A 1 99 ? 0.764 6.533 3.436 1.00 97.81 99 GLY A N 1
ATOM 785 C CA . GLY A 1 99 ? 1.438 6.154 2.194 1.00 97.81 99 GLY A CA 1
ATOM 786 C C . GLY A 1 99 ? 2.624 5.221 2.452 1.00 97.81 99 GLY A C 1
ATOM 787 O O . GLY A 1 99 ? 3.321 5.357 3.457 1.00 97.81 99 GLY A O 1
ATOM 788 N N . THR A 1 100 ? 2.862 4.280 1.536 1.00 98.12 100 THR A N 1
ATOM 789 C CA . THR A 1 100 ? 3.871 3.211 1.706 1.00 98.12 100 THR A CA 1
ATOM 790 C C . THR A 1 100 ? 5.011 3.243 0.685 1.00 98.12 100 THR A C 1
ATOM 792 O O . THR A 1 100 ? 5.817 2.320 0.642 1.00 98.12 100 THR A O 1
ATOM 795 N N . MET A 1 101 ? 5.137 4.312 -0.111 1.00 97.62 101 MET A N 1
ATOM 796 C CA . MET A 1 101 ? 6.064 4.382 -1.256 1.00 97.62 101 MET A CA 1
ATOM 797 C C . MET A 1 101 ? 7.556 4.194 -0.923 1.00 97.62 101 MET A C 1
ATOM 799 O O . MET A 1 101 ? 8.360 3.974 -1.820 1.00 97.62 101 MET A O 1
ATOM 803 N N . THR A 1 102 ? 7.946 4.307 0.345 1.00 97.62 102 THR A N 1
ATOM 804 C CA . THR A 1 102 ? 9.336 4.189 0.812 1.00 97.62 102 THR A CA 1
ATOM 805 C C . THR A 1 102 ? 9.677 2.786 1.334 1.00 97.62 102 THR A C 1
ATOM 807 O O . THR A 1 102 ? 10.834 2.495 1.659 1.00 97.62 102 THR A O 1
ATOM 810 N N . PHE A 1 103 ? 8.682 1.899 1.445 1.00 98.19 103 PHE A N 1
ATOM 811 C CA . PHE A 1 103 ? 8.818 0.586 2.076 1.00 98.19 103 PHE A CA 1
ATOM 812 C C . PHE A 1 103 ? 9.478 -0.409 1.123 1.00 98.19 103 PHE A C 1
ATOM 814 O O . PHE A 1 103 ? 8.913 -0.741 0.085 1.00 98.19 103 PHE A O 1
ATOM 821 N N . GLY A 1 104 ? 10.658 -0.913 1.492 1.00 96.00 104 GLY A N 1
ATOM 822 C CA . GLY A 1 104 ? 11.450 -1.814 0.646 1.00 96.00 104 GLY A CA 1
ATOM 823 C C . GLY A 1 104 ? 12.632 -1.151 -0.061 1.00 96.00 104 GLY A C 1
ATOM 824 O O . GLY A 1 104 ? 13.403 -1.866 -0.703 1.00 96.00 104 GLY A O 1
ATOM 825 N N . GLU A 1 105 ? 12.789 0.167 0.105 1.00 96.38 105 GLU A N 1
ATOM 826 C CA . GLU A 1 105 ? 13.931 0.954 -0.377 1.00 96.38 105 GLU A CA 1
ATOM 827 C C . GLU A 1 105 ? 14.543 1.771 0.774 1.00 96.38 105 GLU A C 1
ATOM 829 O O . GLU A 1 105 ? 15.505 1.329 1.396 1.00 96.38 105 GLU A O 1
ATOM 834 N N . GLN A 1 106 ? 13.951 2.915 1.137 1.00 97.00 106 GLN A N 1
ATOM 835 C CA . GLN A 1 106 ? 14.453 3.753 2.238 1.00 97.00 106 GLN A CA 1
ATOM 836 C C . GLN A 1 106 ? 14.136 3.161 3.616 1.00 97.00 106 GLN A C 1
ATOM 838 O O . GLN A 1 106 ? 14.867 3.385 4.582 1.00 97.00 106 GLN A O 1
ATOM 843 N N . ASN A 1 107 ? 13.031 2.418 3.726 1.00 97.75 107 ASN A N 1
ATOM 844 C CA . ASN A 1 107 ? 12.653 1.724 4.947 1.00 97.75 107 ASN A CA 1
ATOM 845 C C . ASN A 1 107 ? 12.838 0.215 4.790 1.00 97.75 107 ASN A C 1
ATOM 847 O O . ASN A 1 107 ? 12.284 -0.411 3.882 1.00 97.75 107 ASN A O 1
ATOM 851 N N . SER A 1 108 ? 13.582 -0.377 5.725 1.00 98.19 108 SER A N 1
ATOM 852 C CA . SER A 1 108 ? 13.670 -1.831 5.862 1.00 98.19 108 SER A CA 1
ATOM 853 C C . SER A 1 108 ? 12.346 -2.420 6.357 1.00 98.19 108 SER A C 1
ATOM 855 O O . SER A 1 108 ? 11.517 -1.712 6.930 1.00 98.19 108 SER A O 1
ATOM 857 N N . LEU A 1 109 ? 12.170 -3.737 6.210 1.00 98.19 109 LEU A N 1
ATOM 858 C CA . LEU A 1 109 ? 10.965 -4.447 6.656 1.00 98.19 109 LEU A CA 1
ATOM 859 C C . LEU A 1 109 ? 10.610 -4.131 8.120 1.00 98.19 109 LEU A C 1
ATOM 861 O O . LEU A 1 109 ? 9.465 -3.821 8.440 1.00 98.19 109 LEU A O 1
ATOM 865 N N . SER A 1 110 ? 11.606 -4.141 9.010 1.00 98.19 110 SER A N 1
ATOM 866 C CA . SER A 1 110 ? 11.392 -3.878 10.436 1.00 98.19 110 SER A CA 1
ATOM 867 C C . SER A 1 110 ? 10.998 -2.425 10.722 1.00 98.19 110 SER A C 1
ATOM 869 O O . SER A 1 110 ? 10.219 -2.172 11.641 1.00 98.19 110 SER A O 1
ATOM 871 N N . GLN A 1 111 ? 11.499 -1.462 9.941 1.00 98.38 111 GLN A N 1
ATOM 872 C CA . GLN A 1 111 ? 11.096 -0.057 10.042 1.00 98.38 111 GLN A CA 1
ATOM 873 C C . GLN A 1 111 ? 9.676 0.148 9.514 1.00 98.38 111 GLN A C 1
ATOM 875 O O . GLN A 1 111 ? 8.871 0.781 10.194 1.00 98.38 111 GLN A O 1
ATOM 880 N N . SER A 1 112 ? 9.350 -0.436 8.358 1.00 98.31 112 SER A N 1
ATOM 881 C CA . SER A 1 112 ? 7.998 -0.419 7.794 1.00 98.31 112 SER A CA 1
ATOM 882 C C . SER A 1 112 ? 6.981 -0.997 8.774 1.00 98.31 112 SER A C 1
ATOM 884 O O . SER A 1 112 ? 5.947 -0.381 9.012 1.00 98.31 112 SER A O 1
ATOM 886 N N . PHE A 1 113 ? 7.304 -2.112 9.434 1.00 98.56 113 PHE A N 1
ATOM 887 C CA . PHE A 1 113 ? 6.436 -2.714 10.448 1.00 98.56 113 PHE A CA 1
ATOM 888 C C . PHE A 1 113 ? 6.189 -1.774 11.624 1.00 98.56 113 PHE A C 1
ATOM 890 O O . PHE A 1 113 ? 5.048 -1.601 12.025 1.00 98.56 113 PHE A O 1
ATOM 897 N N . LYS A 1 114 ? 7.227 -1.104 12.140 1.00 98.38 114 LYS A N 1
ATOM 898 C CA . LYS A 1 114 ? 7.064 -0.128 13.231 1.00 98.38 114 LYS A CA 1
ATOM 899 C C . LYS A 1 114 ? 6.164 1.044 12.835 1.00 98.38 114 LYS A C 1
ATOM 901 O O . LYS A 1 114 ? 5.402 1.533 13.666 1.00 98.38 114 LYS A O 1
ATOM 906 N N . LEU A 1 115 ? 6.261 1.511 11.589 1.00 98.00 115 LEU A N 1
ATOM 907 C CA . LEU A 1 115 ? 5.409 2.584 11.071 1.00 98.00 115 LEU A CA 1
ATOM 908 C C . LEU A 1 115 ? 3.954 2.122 10.924 1.00 98.00 115 LEU A C 1
ATOM 910 O O . LEU A 1 115 ? 3.051 2.838 11.355 1.00 98.00 115 LEU A O 1
ATOM 914 N N . LEU A 1 116 ? 3.738 0.922 10.381 1.00 98.44 116 LEU A N 1
ATOM 915 C CA . LEU A 1 116 ? 2.417 0.307 10.241 1.00 98.44 116 LEU A CA 1
ATOM 916 C C . LEU A 1 116 ? 1.765 0.038 11.604 1.00 98.44 116 LEU A C 1
ATOM 918 O O . LEU A 1 116 ? 0.624 0.444 11.814 1.00 98.44 116 LEU A O 1
ATOM 922 N N . ASP A 1 117 ? 2.512 -0.548 12.544 1.00 9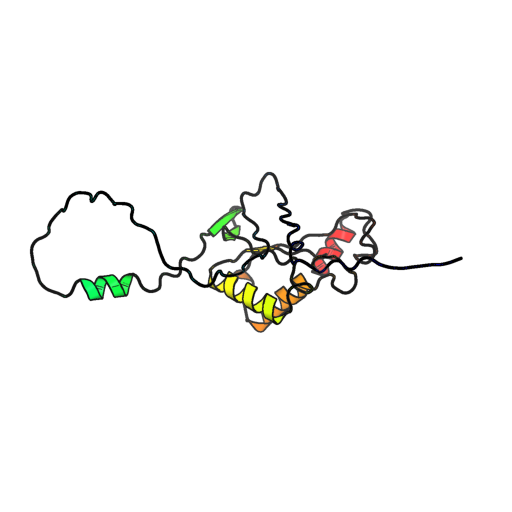8.19 117 ASP A N 1
ATOM 923 C CA . ASP A 1 117 ? 2.085 -0.790 13.927 1.00 98.19 117 ASP A CA 1
ATOM 924 C C . ASP A 1 117 ? 1.633 0.534 14.572 1.00 98.19 117 ASP A C 1
ATOM 926 O O . ASP A 1 117 ? 0.508 0.651 15.054 1.00 98.19 117 ASP A O 1
ATOM 930 N N . LYS A 1 118 ? 2.459 1.588 14.485 1.00 97.12 118 LYS A N 1
ATOM 931 C CA . LYS A 1 118 ? 2.133 2.907 15.049 1.00 97.12 118 LYS A CA 1
ATOM 932 C C . LYS A 1 118 ? 0.899 3.548 14.406 1.00 97.12 118 LYS A C 1
ATOM 934 O O . LYS A 1 118 ? 0.097 4.165 15.112 1.00 97.12 118 LYS A O 1
ATOM 939 N N . ALA A 1 119 ? 0.761 3.453 13.085 1.00 97.06 119 ALA A N 1
ATOM 940 C CA . ALA A 1 119 ? -0.386 3.989 12.359 1.00 97.06 119 ALA A CA 1
ATOM 941 C C . ALA A 1 119 ? -1.681 3.283 12.781 1.00 97.06 119 ALA A C 1
ATOM 943 O O . ALA A 1 119 ? -2.646 3.944 13.178 1.00 97.06 119 ALA A O 1
ATOM 944 N N . PHE A 1 120 ? -1.668 1.951 12.777 1.00 96.94 120 PHE A N 1
ATOM 945 C CA . PHE A 1 120 ? -2.805 1.129 13.173 1.00 96.94 120 PHE A CA 1
ATOM 946 C C . PHE A 1 120 ? -3.207 1.375 14.635 1.00 96.94 120 PHE A C 1
ATOM 948 O O . PHE A 1 120 ? -4.377 1.626 14.928 1.00 96.94 120 PHE A O 1
ATOM 955 N N . ASP A 1 121 ? -2.233 1.440 15.547 1.00 95.88 121 ASP A N 1
ATOM 956 C CA . ASP A 1 121 ? -2.443 1.725 16.974 1.00 95.88 121 ASP A CA 1
ATOM 957 C C . ASP A 1 121 ? -2.986 3.130 17.268 1.00 95.88 121 ASP A C 1
ATOM 959 O O . ASP A 1 121 ? -3.483 3.381 18.376 1.00 95.88 121 ASP A O 1
ATOM 963 N N . SER A 1 122 ? -2.857 4.046 16.303 1.00 95.44 122 SER A N 1
ATOM 964 C CA . SER A 1 122 ? -3.388 5.416 16.348 1.00 95.44 122 SER A CA 1
ATOM 965 C C . SER A 1 122 ? -4.790 5.527 15.727 1.00 95.44 122 SER A C 1
ATOM 967 O O . SER A 1 122 ? -5.383 6.606 15.722 1.00 95.44 122 SER A O 1
ATOM 969 N N . GLY A 1 123 ? -5.341 4.423 15.213 1.00 95.56 123 GLY A N 1
ATOM 970 C CA . GLY A 1 123 ? -6.657 4.382 14.577 1.00 95.56 123 GLY A CA 1
ATOM 971 C C . GLY A 1 123 ? -6.647 4.677 13.075 1.00 95.56 123 GLY A C 1
ATOM 972 O O . GLY A 1 123 ? -7.711 4.929 12.514 1.00 95.56 123 GLY A O 1
ATOM 973 N N . ILE A 1 124 ? -5.483 4.650 12.410 1.00 97.00 124 ILE A N 1
ATOM 974 C CA . ILE A 1 124 ? -5.435 4.651 10.941 1.00 97.00 124 ILE A CA 1
ATOM 975 C C . ILE A 1 124 ? -5.899 3.286 10.448 1.00 97.00 124 ILE A C 1
ATOM 977 O O . ILE A 1 124 ? -5.326 2.261 10.814 1.00 97.00 124 ILE A O 1
ATOM 981 N N . ASN A 1 125 ? -6.918 3.284 9.594 1.00 97.31 125 ASN A N 1
ATOM 982 C CA . ASN A 1 125 ? -7.350 2.088 8.880 1.00 97.31 125 ASN A CA 1
ATOM 983 C C . ASN A 1 125 ? -7.088 2.181 7.372 1.00 97.31 125 ASN A C 1
ATOM 985 O O . ASN A 1 125 ? -7.267 1.180 6.690 1.00 97.31 125 ASN A O 1
ATOM 989 N N . PHE A 1 126 ? -6.680 3.344 6.855 1.00 98.12 126 PHE A N 1
ATOM 990 C CA . PHE A 1 126 ? -6.507 3.585 5.428 1.00 98.12 126 PHE A CA 1
ATOM 991 C C . PHE A 1 126 ? -5.026 3.651 5.041 1.00 98.12 126 PHE A C 1
ATOM 993 O O . PHE A 1 126 ? -4.266 4.473 5.563 1.00 98.12 126 PHE A O 1
ATOM 1000 N N . PHE A 1 127 ? -4.629 2.768 4.128 1.00 98.31 127 PHE A N 1
ATOM 1001 C CA . PHE A 1 127 ? -3.256 2.588 3.674 1.00 98.31 127 PHE A CA 1
ATOM 1002 C C . PHE A 1 127 ? -3.198 2.616 2.152 1.00 98.31 127 PHE A C 1
ATOM 1004 O O . PHE A 1 127 ? -4.033 2.010 1.479 1.00 98.31 127 PHE A O 1
ATOM 1011 N N . ASP A 1 128 ? -2.190 3.304 1.631 1.00 98.38 128 ASP A N 1
ATOM 1012 C CA . ASP A 1 128 ? -2.009 3.548 0.207 1.00 98.38 128 ASP A CA 1
ATOM 1013 C C . ASP A 1 128 ? -0.692 2.942 -0.293 1.00 98.38 128 ASP A C 1
ATOM 1015 O O . ASP A 1 128 ? 0.379 3.145 0.293 1.00 98.38 128 ASP A O 1
ATOM 1019 N N . SER A 1 129 ? -0.777 2.196 -1.391 1.00 98.31 129 SER A N 1
ATOM 1020 C CA . SER A 1 129 ? 0.346 1.569 -2.084 1.00 98.31 129 SER A CA 1
ATOM 1021 C C . SER A 1 129 ? 0.169 1.622 -3.602 1.00 98.31 129 SER A C 1
ATOM 1023 O O . SER A 1 129 ? -0.750 2.263 -4.116 1.00 98.31 129 SER A O 1
ATOM 1025 N N . ALA A 1 130 ? 1.088 1.011 -4.335 1.00 97.81 130 ALA A N 1
ATOM 1026 C CA . ALA A 1 130 ? 1.018 0.839 -5.778 1.00 97.81 130 ALA A CA 1
ATOM 1027 C C . ALA A 1 130 ? 1.916 -0.329 -6.176 1.00 97.81 130 ALA A C 1
ATOM 1029 O O . ALA A 1 130 ? 2.967 -0.516 -5.563 1.00 97.81 130 ALA A O 1
ATOM 1030 N N . GLU A 1 131 ? 1.581 -1.021 -7.263 1.00 96.56 131 GLU A N 1
ATOM 1031 C CA . GLU A 1 131 ? 2.396 -2.143 -7.747 1.00 96.56 131 GLU A CA 1
ATOM 1032 C C . GLU A 1 131 ? 3.847 -1.735 -8.057 1.00 96.56 131 GLU A C 1
ATOM 1034 O O . GLU A 1 131 ? 4.783 -2.513 -7.900 1.00 96.56 131 GLU A O 1
ATOM 1039 N N . MET A 1 132 ? 4.056 -0.480 -8.466 1.00 96.00 132 MET A N 1
ATOM 1040 C CA . MET A 1 132 ? 5.372 0.056 -8.817 1.00 96.00 132 MET A CA 1
ATOM 1041 C C . MET A 1 132 ? 6.213 0.479 -7.614 1.00 96.00 132 MET A C 1
ATOM 1043 O O . MET A 1 132 ? 7.376 0.831 -7.799 1.00 96.00 132 MET A O 1
ATOM 1047 N N . TYR A 1 133 ? 5.638 0.537 -6.412 1.00 97.88 133 TYR A N 1
ATOM 1048 C CA . TYR A 1 133 ? 6.386 0.942 -5.226 1.00 97.88 133 TYR A CA 1
ATOM 1049 C C . TYR A 1 133 ? 7.395 -0.141 -4.828 1.00 97.88 133 TYR A C 1
ATOM 1051 O O . TYR A 1 133 ? 7.113 -1.333 -4.996 1.00 97.88 133 TYR A O 1
ATOM 1059 N N . PRO A 1 134 ? 8.573 0.251 -4.304 1.00 97.75 134 PRO A N 1
ATOM 1060 C CA . PRO A 1 134 ? 8.933 1.560 -3.745 1.00 97.75 134 PRO A CA 1
ATOM 1061 C C . PRO A 1 134 ? 9.560 2.562 -4.736 1.00 97.75 134 PRO A C 1
ATOM 1063 O O . PRO A 1 134 ? 9.762 2.274 -5.912 1.00 97.75 134 PRO A O 1
ATOM 1066 N N . VAL A 1 135 ? 9.857 3.770 -4.243 1.00 94.56 135 VAL A N 1
ATOM 1067 C CA . VAL A 1 135 ? 10.534 4.859 -4.969 1.00 94.56 135 VAL A CA 1
ATOM 1068 C C . VAL A 1 135 ? 11.951 5.086 -4.400 1.00 94.56 135 VAL A C 1
ATOM 1070 O O . VAL A 1 135 ? 12.090 5.138 -3.176 1.00 94.56 135 VAL A O 1
ATOM 1073 N N . PRO A 1 136 ? 12.990 5.297 -5.240 1.00 94.94 136 PRO A N 1
ATOM 1074 C CA . PRO A 1 136 ? 12.980 5.243 -6.709 1.00 94.94 136 PRO A CA 1
ATOM 1075 C C . PRO A 1 136 ? 12.649 3.852 -7.261 1.00 94.94 136 PRO A C 1
ATOM 1077 O O . PRO A 1 136 ? 13.010 2.837 -6.673 1.00 94.94 136 PRO A O 1
ATOM 1080 N N . GLN A 1 137 ? 11.961 3.822 -8.403 1.00 93.81 137 GLN A N 1
ATOM 1081 C CA . GLN A 1 137 ? 11.468 2.589 -9.010 1.00 93.81 137 GLN A CA 1
ATOM 1082 C C . GLN A 1 137 ? 12.610 1.802 -9.651 1.00 93.81 137 GLN A C 1
ATOM 1084 O O . GLN A 1 137 ? 13.394 2.354 -10.426 1.00 93.81 137 GLN A O 1
ATOM 1089 N N . ARG A 1 138 ? 12.676 0.501 -9.362 1.00 94.38 138 ARG A N 1
ATOM 1090 C CA . ARG A 1 138 ? 13.641 -0.434 -9.951 1.00 94.38 138 ARG A CA 1
ATOM 1091 C C . ARG A 1 138 ? 12.989 -1.795 -10.171 1.00 94.38 138 ARG A C 1
ATOM 1093 O O . ARG A 1 138 ? 12.009 -2.126 -9.504 1.00 94.38 138 ARG A O 1
ATOM 1100 N N . ALA A 1 139 ? 13.541 -2.585 -11.086 1.00 95.00 139 ALA A N 1
ATOM 1101 C CA . ALA A 1 139 ? 13.026 -3.920 -11.380 1.00 95.00 139 ALA A CA 1
ATOM 1102 C C . ALA A 1 139 ? 13.142 -4.861 -10.172 1.00 95.00 139 ALA A C 1
ATOM 1104 O O . ALA A 1 139 ? 12.243 -5.650 -9.910 1.00 95.00 139 ALA A O 1
ATOM 1105 N N . GLU A 1 140 ? 14.217 -4.735 -9.396 1.00 96.56 140 GLU A N 1
ATOM 1106 C CA . GLU A 1 140 ? 14.539 -5.620 -8.275 1.00 96.56 140 GLU A CA 1
ATOM 1107 C C . GLU A 1 140 ? 13.682 -5.355 -7.030 1.00 96.56 140 GLU A C 1
ATOM 1109 O O . GLU A 1 140 ? 13.613 -6.194 -6.127 1.00 96.56 140 GLU A O 1
ATOM 1114 N N . THR A 1 141 ? 13.084 -4.164 -6.937 1.00 96.50 141 THR A N 1
ATOM 1115 C CA . THR A 1 141 ? 12.332 -3.721 -5.756 1.00 96.50 141 THR A CA 1
ATOM 1116 C C . THR A 1 141 ? 10.837 -3.583 -6.002 1.00 96.50 141 THR A C 1
ATOM 1118 O O . THR A 1 141 ? 10.096 -3.440 -5.032 1.00 96.50 141 THR A O 1
ATOM 1121 N N . GLN A 1 142 ? 10.383 -3.670 -7.253 1.00 96.56 142 GLN A N 1
ATOM 1122 C CA . GLN A 1 142 ? 8.974 -3.572 -7.626 1.00 96.56 142 GLN A CA 1
ATOM 1123 C C . GLN A 1 142 ? 8.090 -4.514 -6.790 1.00 96.56 142 GLN A C 1
ATOM 1125 O O . GLN A 1 142 ? 8.420 -5.681 -6.591 1.00 96.56 142 GLN A O 1
ATOM 1130 N N . GLY A 1 143 ? 6.982 -3.986 -6.267 1.00 97.25 143 GLY A N 1
ATOM 1131 C CA . GLY A 1 143 ? 6.010 -4.734 -5.466 1.00 97.25 143 GLY A CA 1
ATOM 1132 C C . GLY A 1 143 ? 6.401 -4.930 -3.998 1.00 97.25 143 GLY A C 1
ATOM 1133 O O . GLY A 1 143 ? 5.571 -5.365 -3.198 1.00 97.25 143 GLY A O 1
ATOM 1134 N N . ARG A 1 144 ? 7.622 -4.562 -3.574 1.00 98.12 144 ARG A N 1
ATOM 1135 C CA . ARG A 1 144 ? 8.063 -4.772 -2.180 1.00 98.12 144 ARG A CA 1
ATOM 1136 C C . ARG A 1 144 ? 7.194 -4.062 -1.151 1.00 98.12 144 ARG A C 1
ATOM 1138 O O . ARG A 1 144 ? 7.048 -4.565 -0.040 1.00 98.12 144 ARG A O 1
ATOM 1145 N N . SER A 1 145 ? 6.629 -2.900 -1.478 1.00 98.25 145 SER A N 1
ATOM 1146 C CA . SER A 1 145 ? 5.756 -2.189 -0.537 1.00 98.25 145 SER A CA 1
ATOM 1147 C C . SER A 1 145 ? 4.471 -2.976 -0.246 1.00 98.25 145 SER A C 1
ATOM 1149 O O . SER A 1 145 ? 4.073 -3.069 0.917 1.00 98.25 145 SER A O 1
ATOM 1151 N N . GLU A 1 146 ? 3.872 -3.602 -1.265 1.00 98.50 146 GLU A N 1
ATOM 1152 C CA . GLU A 1 146 ? 2.703 -4.484 -1.120 1.00 98.50 146 GLU A CA 1
ATOM 1153 C C . GLU A 1 146 ? 3.085 -5.771 -0.384 1.00 98.50 146 GLU A C 1
ATOM 1155 O O . GLU A 1 146 ? 2.422 -6.167 0.578 1.00 98.50 146 GLU A O 1
ATOM 1160 N N . GLU A 1 147 ? 4.230 -6.357 -0.742 1.00 98.50 147 GLU A N 1
ATOM 1161 C CA . GLU A 1 147 ? 4.769 -7.537 -0.073 1.00 98.50 147 GLU A CA 1
ATOM 1162 C C . GLU A 1 147 ? 4.976 -7.291 1.431 1.00 98.50 147 GLU A C 1
ATOM 1164 O O . GLU A 1 147 ? 4.577 -8.101 2.273 1.00 98.50 147 GLU A O 1
ATOM 1169 N N . TYR A 1 148 ? 5.578 -6.157 1.796 1.00 98.50 148 TYR A N 1
ATOM 1170 C CA . TYR A 1 148 ? 5.826 -5.791 3.190 1.00 98.50 148 TYR A CA 1
ATOM 1171 C C . TYR A 1 148 ? 4.512 -5.575 3.942 1.00 98.50 148 TYR A C 1
ATOM 1173 O O . TYR A 1 148 ? 4.388 -6.016 5.086 1.00 98.50 148 TYR A O 1
ATOM 1181 N N . PHE A 1 149 ? 3.516 -4.957 3.305 1.00 98.44 149 PHE A N 1
ATOM 1182 C CA . PHE A 1 149 ? 2.190 -4.790 3.889 1.00 98.44 149 PHE A CA 1
ATOM 1183 C C . PHE A 1 149 ? 1.492 -6.137 4.130 1.00 98.44 149 PHE A C 1
ATOM 1185 O O . PHE A 1 149 ? 0.987 -6.389 5.226 1.00 98.44 149 PHE A O 1
ATOM 1192 N N . GLY A 1 150 ? 1.527 -7.047 3.153 1.00 98.12 150 GLY A N 1
ATOM 1193 C CA . GLY A 1 150 ? 0.971 -8.396 3.280 1.00 98.12 150 GLY A CA 1
ATOM 1194 C C . GLY A 1 150 ? 1.663 -9.225 4.369 1.00 98.12 150 GLY A C 1
ATOM 1195 O O . GLY A 1 150 ? 1.001 -9.897 5.166 1.00 98.12 150 GLY A O 1
ATOM 1196 N N . ARG A 1 151 ? 2.998 -9.134 4.467 1.00 98.56 151 ARG A N 1
ATOM 1197 C CA . ARG A 1 151 ? 3.774 -9.742 5.564 1.00 98.56 151 ARG A CA 1
ATOM 1198 C C . ARG A 1 151 ? 3.346 -9.176 6.920 1.00 98.56 151 ARG A C 1
ATOM 1200 O O . ARG A 1 151 ? 3.116 -9.955 7.842 1.00 98.56 151 ARG A O 1
ATOM 1207 N N . TRP A 1 152 ? 3.177 -7.858 7.029 1.00 98.56 152 TRP A N 1
ATOM 1208 C CA . TRP A 1 152 ? 2.722 -7.203 8.258 1.00 98.56 152 TRP A CA 1
ATOM 1209 C C . TRP A 1 152 ? 1.338 -7.694 8.696 1.00 98.56 152 TRP A C 1
ATOM 1211 O O . TRP A 1 152 ? 1.192 -8.117 9.843 1.00 98.56 152 TRP A O 1
ATOM 1221 N N . LEU A 1 153 ? 0.354 -7.734 7.785 1.00 98.19 153 LEU A N 1
ATOM 1222 C CA . LEU A 1 153 ? -0.992 -8.243 8.081 1.00 98.19 153 LEU A CA 1
ATOM 1223 C C . LEU A 1 153 ? -0.945 -9.654 8.680 1.00 98.19 153 LEU A C 1
ATOM 1225 O O . LEU A 1 153 ? -1.576 -9.920 9.705 1.00 98.19 153 LEU A O 1
ATOM 1229 N N . ARG A 1 154 ? -0.160 -10.549 8.067 1.00 98.25 154 ARG A N 1
ATOM 1230 C CA . ARG A 1 154 ? -0.017 -11.942 8.505 1.00 98.25 154 ARG A CA 1
ATOM 1231 C C . ARG A 1 154 ? 0.699 -12.054 9.848 1.00 98.25 154 ARG A C 1
ATOM 1233 O O . ARG A 1 154 ? 0.210 -12.728 10.750 1.00 98.25 154 ARG A O 1
ATOM 1240 N N . GLU A 1 155 ? 1.854 -11.411 9.990 1.00 98.31 155 GLU A N 1
ATOM 1241 C CA . GLU A 1 155 ? 2.705 -11.547 11.178 1.00 98.31 155 GLU A CA 1
ATOM 1242 C C . GLU A 1 155 ? 2.102 -10.879 12.415 1.00 98.31 155 GLU A C 1
ATOM 1244 O O . GLU A 1 155 ? 2.235 -11.395 13.524 1.00 98.31 155 GLU A O 1
ATOM 1249 N N . ARG A 1 156 ? 1.401 -9.755 12.237 1.00 97.50 156 ARG A N 1
ATOM 1250 C CA . ARG A 1 156 ? 0.675 -9.067 13.314 1.00 97.50 156 ARG A CA 1
ATOM 1251 C C . ARG A 1 156 ? -0.746 -9.580 13.513 1.00 97.50 156 ARG A C 1
ATOM 1253 O O . ARG A 1 156 ? -1.414 -9.137 14.443 1.00 97.50 156 ARG A O 1
ATOM 1260 N N . LYS A 1 157 ? -1.191 -10.530 12.682 1.00 97.69 157 LYS A N 1
ATOM 1261 C CA . LYS A 1 157 ? -2.541 -11.114 12.708 1.00 97.69 157 LYS A CA 1
ATOM 1262 C C . LYS A 1 157 ? -3.627 -10.034 12.666 1.00 97.69 157 LYS A C 1
ATOM 1264 O O . LYS A 1 157 ? -4.608 -10.093 13.405 1.00 97.69 157 LYS A O 1
ATOM 1269 N N . ILE A 1 158 ? -3.425 -9.026 11.819 1.00 97.19 158 ILE A N 1
ATOM 1270 C CA . ILE A 1 158 ? -4.370 -7.923 11.651 1.00 97.19 158 ILE A CA 1
ATOM 1271 C C . ILE A 1 158 ? -5.591 -8.445 10.885 1.00 97.19 158 ILE A C 1
ATOM 1273 O O . ILE A 1 158 ? -5.430 -8.983 9.787 1.00 97.19 158 ILE A O 1
ATOM 1277 N N . PRO A 1 159 ? -6.812 -8.285 11.419 1.00 95.81 159 PRO A N 1
ATOM 1278 C CA . PRO A 1 159 ? -8.020 -8.663 10.698 1.00 95.81 159 PRO A CA 1
ATOM 1279 C C . PRO A 1 159 ? -8.171 -7.852 9.404 1.00 95.81 159 PRO A C 1
ATOM 1281 O O . PRO A 1 159 ? -8.065 -6.622 9.415 1.00 95.81 159 PRO A O 1
ATOM 1284 N N . ARG A 1 160 ? -8.409 -8.530 8.273 1.00 95.88 160 ARG A N 1
ATOM 1285 C CA . ARG A 1 160 ? -8.468 -7.895 6.942 1.00 95.88 160 ARG A CA 1
ATOM 1286 C C . ARG A 1 160 ? -9.595 -6.866 6.822 1.00 95.88 160 ARG A C 1
ATOM 1288 O O . ARG A 1 160 ? -9.444 -5.893 6.089 1.00 95.88 160 ARG A O 1
ATOM 1295 N N . ASP A 1 161 ? -10.695 -7.073 7.534 1.00 95.69 161 ASP A N 1
ATOM 1296 C CA . ASP A 1 161 ? -11.872 -6.201 7.610 1.00 95.69 161 ASP A CA 1
ATOM 1297 C C . ASP A 1 161 ? -11.621 -4.898 8.386 1.00 95.69 161 ASP A C 1
ATOM 1299 O O . ASP A 1 161 ? -12.354 -3.925 8.223 1.00 95.69 161 ASP A O 1
ATOM 1303 N N . ARG A 1 162 ? -10.549 -4.833 9.184 1.00 95.88 162 ARG A N 1
ATOM 1304 C CA . ARG A 1 162 ? -10.150 -3.619 9.912 1.00 95.88 162 ARG A CA 1
ATOM 1305 C C . ARG A 1 162 ? -9.291 -2.659 9.096 1.00 95.88 162 ARG A C 1
ATOM 1307 O O . ARG A 1 162 ? -8.884 -1.624 9.621 1.00 95.88 162 ARG A O 1
ATOM 1314 N N . VAL A 1 163 ? -8.991 -3.001 7.848 1.00 97.25 163 VAL A N 1
ATOM 1315 C CA . VAL A 1 163 ? -8.029 -2.294 7.006 1.00 97.25 163 VAL A CA 1
ATOM 1316 C C . VAL A 1 163 ? -8.636 -2.012 5.636 1.00 97.25 163 VAL A C 1
ATOM 1318 O O . VAL A 1 163 ? -9.173 -2.891 4.965 1.00 97.25 163 VAL A O 1
ATOM 1321 N N . VAL A 1 164 ? -8.475 -0.777 5.185 1.00 97.81 164 VAL A N 1
ATOM 1322 C CA . VAL A 1 164 ? -8.705 -0.347 3.812 1.00 97.81 164 VAL A CA 1
ATOM 1323 C C . VAL A 1 164 ? -7.338 -0.177 3.165 1.00 97.81 164 VAL A C 1
ATOM 1325 O O . VAL A 1 164 ? -6.582 0.727 3.512 1.00 97.81 164 VAL A O 1
ATOM 1328 N N . PHE A 1 165 ? -7.014 -1.081 2.248 1.00 97.94 165 PHE A N 1
ATOM 1329 C CA . PHE A 1 165 ? -5.776 -1.054 1.480 1.00 97.94 165 PHE A CA 1
ATOM 1330 C C . PHE A 1 165 ? -6.106 -0.664 0.043 1.00 97.94 165 PHE A C 1
ATOM 1332 O O . PHE A 1 165 ? -6.887 -1.355 -0.613 1.00 97.94 165 PHE A O 1
ATOM 1339 N N . ALA A 1 166 ? -5.555 0.457 -0.413 1.00 98.00 166 ALA A N 1
ATOM 1340 C CA . ALA A 1 166 ? -5.681 0.925 -1.783 1.00 98.00 166 ALA A CA 1
ATOM 1341 C C . ALA A 1 166 ? -4.355 0.729 -2.515 1.00 98.00 166 ALA A C 1
ATOM 1343 O O . ALA A 1 166 ? -3.317 1.208 -2.065 1.00 98.00 166 ALA A O 1
ATOM 1344 N N . THR A 1 167 ? -4.414 0.057 -3.662 1.00 98.19 167 THR A N 1
ATOM 1345 C CA . THR A 1 167 ? -3.289 -0.059 -4.591 1.00 98.19 167 THR A CA 1
ATOM 1346 C C . THR A 1 167 ? -3.642 0.545 -5.948 1.00 98.19 167 THR A C 1
ATOM 1348 O O . THR A 1 167 ? -4.785 0.944 -6.195 1.00 98.19 167 THR A O 1
ATOM 1351 N N . LYS A 1 168 ? -2.642 0.678 -6.815 1.00 97.38 168 LYS A N 1
ATOM 1352 C CA . LYS A 1 168 ? -2.720 1.381 -8.094 1.00 97.38 168 LYS A CA 1
ATOM 1353 C C . LYS A 1 168 ? -2.015 0.570 -9.165 1.00 97.38 168 LYS A C 1
ATOM 1355 O O . LYS A 1 168 ? -0.917 0.072 -8.934 1.00 97.38 168 LYS A O 1
ATOM 1360 N N . VAL A 1 169 ? -2.628 0.536 -10.344 1.00 96.50 169 VAL A N 1
ATOM 1361 C CA . VAL A 1 169 ? -2.073 -0.084 -11.549 1.00 96.50 169 VAL A CA 1
ATOM 1362 C C . VAL A 1 169 ? -1.213 0.932 -12.299 1.00 96.50 169 VAL A C 1
ATOM 1364 O O . VAL A 1 169 ? -1.642 2.058 -12.557 1.00 96.50 169 VAL A O 1
ATOM 1367 N N . SER A 1 170 ? -0.003 0.536 -12.671 1.00 94.31 170 SER A N 1
ATOM 1368 C CA . SER A 1 170 ? 0.902 1.302 -13.517 1.00 94.31 170 SER A CA 1
ATOM 1369 C C . SER A 1 170 ? 0.369 1.401 -14.942 1.00 94.31 170 SER A C 1
ATOM 1371 O O . SER A 1 170 ? 0.126 0.396 -15.616 1.00 94.31 170 SER A O 1
ATOM 1373 N N . GLY A 1 171 ? 0.221 2.641 -15.405 1.00 91.00 171 GLY A N 1
ATOM 1374 C CA . GLY A 1 171 ? -0.066 2.949 -16.800 1.00 91.00 171 GLY A CA 1
ATOM 1375 C C . GLY A 1 171 ? 1.186 2.959 -17.684 1.00 91.00 171 GLY A C 1
ATOM 1376 O O . GLY A 1 171 ? 2.288 2.646 -17.221 1.00 91.00 171 GLY A O 1
ATOM 1377 N N . PRO A 1 172 ? 1.031 3.355 -18.956 1.00 90.12 172 PRO A N 1
ATOM 1378 C CA . PRO A 1 172 ? 2.141 3.447 -19.893 1.00 90.12 172 PRO A CA 1
ATOM 1379 C C . PRO A 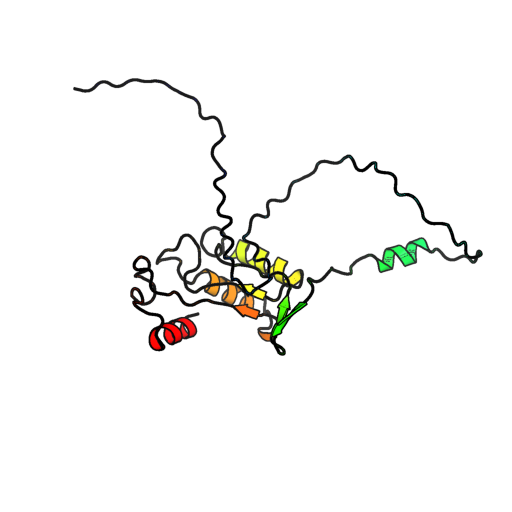1 172 ? 3.148 4.506 -19.454 1.00 90.12 172 PRO A C 1
ATOM 1381 O O . PRO A 1 172 ? 2.795 5.671 -19.289 1.00 90.12 172 PRO A O 1
ATOM 1384 N N . SER A 1 173 ? 4.405 4.106 -19.266 1.00 83.62 173 SER A N 1
ATOM 1385 C CA . SER A 1 173 ? 5.483 5.018 -18.853 1.00 83.62 173 SER A CA 1
ATOM 1386 C C . SER A 1 173 ? 6.677 5.037 -19.804 1.00 83.62 173 SER A C 1
ATOM 1388 O O . SER A 1 173 ? 7.494 5.949 -19.729 1.00 83.62 173 SER A O 1
ATOM 1390 N N . GLY A 1 174 ? 6.830 4.020 -20.660 1.00 76.81 174 GLY A N 1
ATOM 1391 C CA . GLY A 1 174 ? 8.002 3.823 -21.525 1.00 76.81 174 GLY A CA 1
ATOM 1392 C C . GLY A 1 174 ? 9.313 3.504 -20.785 1.00 76.81 174 GLY A C 1
ATOM 1393 O O . GLY A 1 174 ? 10.203 2.899 -21.368 1.00 76.81 174 GLY A O 1
ATOM 1394 N N . GLN A 1 175 ? 9.427 3.864 -19.503 1.00 82.62 175 GLN A N 1
ATOM 1395 C CA . GLN A 1 175 ? 10.633 3.713 -18.684 1.00 82.62 175 GLN A CA 1
ATOM 1396 C C . GLN A 1 175 ? 10.603 2.467 -17.786 1.00 82.62 175 GLN A C 1
ATOM 1398 O O . GLN A 1 175 ? 11.654 1.930 -17.455 1.00 82.62 175 GLN A O 1
ATOM 1403 N N . MET A 1 176 ? 9.414 1.983 -17.405 1.00 88.25 176 MET A N 1
ATOM 1404 C CA . MET A 1 176 ? 9.244 0.838 -16.497 1.00 88.25 176 MET A CA 1
ATOM 1405 C C . MET A 1 176 ? 8.965 -0.457 -17.269 1.00 88.25 176 MET A C 1
ATOM 1407 O O . MET A 1 176 ? 7.903 -1.061 -17.128 1.00 88.25 176 MET A O 1
ATOM 1411 N N . SER A 1 177 ? 9.910 -0.879 -18.112 1.00 92.31 177 SER A N 1
ATOM 1412 C CA . SER A 1 177 ? 9.764 -2.072 -18.966 1.00 92.31 177 SER A CA 1
ATOM 1413 C C . SER A 1 177 ? 9.658 -3.389 -18.186 1.00 92.31 177 SER A C 1
ATOM 1415 O O . SER A 1 177 ? 9.150 -4.374 -18.711 1.00 92.31 177 SER A O 1
ATOM 1417 N N . TRP A 1 178 ? 10.089 -3.424 -16.925 1.00 93.19 178 TRP A N 1
ATOM 1418 C CA . TRP A 1 178 ? 9.976 -4.607 -16.065 1.00 93.19 178 TRP A CA 1
ATOM 1419 C C . TRP A 1 178 ? 8.554 -4.853 -15.546 1.00 93.19 178 TRP A C 1
ATOM 1421 O O . TRP A 1 178 ? 8.206 -5.991 -15.244 1.00 93.19 178 TRP A O 1
ATOM 1431 N N . ILE A 1 179 ? 7.700 -3.827 -15.480 1.00 92.94 179 ILE A N 1
ATOM 1432 C CA . ILE A 1 179 ? 6.299 -3.999 -15.082 1.00 92.94 179 ILE A CA 1
ATOM 1433 C C . ILE A 1 179 ? 5.544 -4.529 -16.294 1.00 92.94 179 ILE A C 1
ATOM 1435 O O . ILE A 1 179 ? 5.370 -3.798 -17.260 1.00 92.94 179 ILE A O 1
ATOM 1439 N N . ARG A 1 180 ? 5.124 -5.801 -16.276 1.00 92.38 180 ARG A N 1
ATOM 1440 C CA . ARG A 1 180 ? 4.369 -6.455 -17.372 1.00 92.38 180 ARG A CA 1
ATOM 1441 C C . ARG A 1 180 ? 4.976 -6.272 -18.779 1.00 92.38 180 ARG A C 1
ATOM 1443 O O . ARG A 1 180 ? 4.245 -6.236 -19.764 1.00 92.38 180 ARG A O 1
ATOM 1450 N N . GLY A 1 181 ? 6.300 -6.146 -18.891 1.00 88.69 181 GLY A N 1
ATOM 1451 C CA . GLY A 1 181 ? 6.966 -5.907 -20.179 1.00 88.69 181 GLY A CA 1
ATOM 1452 C C . GLY A 1 181 ? 6.840 -4.471 -20.710 1.00 88.69 181 GLY A C 1
ATOM 1453 O O . GLY A 1 181 ? 7.120 -4.237 -21.882 1.00 88.69 181 GLY A O 1
ATOM 1454 N N . GLY A 1 182 ? 6.415 -3.516 -19.875 1.00 87.31 182 GLY A N 1
ATOM 1455 C CA . GLY A 1 182 ? 6.137 -2.135 -20.260 1.00 87.31 182 GLY A CA 1
ATOM 1456 C C . GLY A 1 182 ? 4.742 -2.000 -20.874 1.00 87.31 182 GLY A C 1
ATOM 1457 O O . GLY A 1 182 ? 4.622 -2.026 -22.100 1.00 87.31 182 GLY A O 1
ATOM 1458 N N . PRO A 1 183 ? 3.672 -1.848 -20.066 1.00 84.44 183 PRO A N 1
ATOM 1459 C CA . PRO A 1 183 ? 2.314 -1.769 -20.586 1.00 84.44 183 PRO A CA 1
ATOM 1460 C C . PRO A 1 183 ? 2.178 -0.586 -21.543 1.00 84.44 183 PRO A C 1
ATOM 1462 O O . PRO A 1 183 ? 2.518 0.547 -21.212 1.00 84.44 183 PRO A O 1
ATOM 1465 N N . THR A 1 184 ? 1.643 -0.841 -22.733 1.00 85.75 184 THR A N 1
ATOM 1466 C CA . THR A 1 184 ? 1.367 0.200 -23.733 1.00 85.75 184 THR A CA 1
ATOM 1467 C C . THR A 1 184 ? 0.007 0.862 -23.522 1.00 85.75 184 THR A C 1
ATOM 1469 O O . THR A 1 184 ? -0.240 1.940 -24.056 1.00 85.75 184 THR A O 1
ATOM 1472 N N . SER A 1 185 ? -0.873 0.253 -22.717 1.00 90.44 185 SER A N 1
ATOM 1473 C CA . SER A 1 185 ? -2.174 0.810 -22.343 1.00 90.44 185 SER A CA 1
ATOM 1474 C C . SER A 1 185 ? -2.683 0.260 -21.001 1.00 90.44 185 SER A C 1
ATOM 1476 O O . SER A 1 185 ? -2.196 -0.757 -20.506 1.00 90.44 185 SER A O 1
ATOM 1478 N N . LEU A 1 186 ? -3.685 0.926 -20.416 1.00 92.75 186 LEU A N 1
ATOM 1479 C CA . LEU A 1 186 ? -4.476 0.417 -19.286 1.00 92.75 186 LEU A CA 1
ATOM 1480 C C . LEU A 1 186 ? -5.684 -0.386 -19.798 1.00 92.75 186 LEU A C 1
ATOM 1482 O O . LEU A 1 186 ? -6.835 -0.020 -19.570 1.00 92.75 186 LEU A O 1
ATOM 1486 N N . ASP A 1 187 ? -5.419 -1.459 -20.541 1.00 94.56 187 ASP A N 1
ATOM 1487 C CA . ASP A 1 187 ? -6.461 -2.381 -20.996 1.00 94.56 187 ASP A CA 1
ATOM 1488 C C . ASP A 1 187 ? -6.877 -3.384 -19.902 1.00 94.56 187 ASP A C 1
ATOM 1490 O O . ASP A 1 187 ? -6.223 -3.547 -18.866 1.00 94.56 187 ASP A O 1
ATOM 1494 N N . GLY A 1 188 ? -7.987 -4.090 -20.139 1.00 96.31 188 GLY A N 1
ATOM 1495 C CA . GLY A 1 188 ? -8.529 -5.055 -19.180 1.00 96.31 188 GLY A CA 1
ATOM 1496 C C . GLY A 1 188 ? -7.579 -6.213 -18.854 1.00 96.31 188 GLY A C 1
ATOM 1497 O O . GLY A 1 188 ? -7.622 -6.730 -17.739 1.00 96.31 188 GLY A O 1
ATOM 1498 N N . ARG A 1 189 ? -6.690 -6.603 -19.780 1.00 94.31 189 ARG A N 1
ATOM 1499 C CA . ARG A 1 189 ? -5.691 -7.651 -19.527 1.00 94.31 189 ARG A CA 1
ATOM 1500 C C . ARG A 1 189 ? -4.638 -7.143 -18.546 1.00 94.31 189 ARG A C 1
ATOM 1502 O O . ARG A 1 189 ? -4.365 -7.820 -17.560 1.00 94.31 189 ARG A O 1
ATOM 1509 N N . ASN A 1 190 ? -4.084 -5.961 -18.797 1.00 94.25 190 ASN A N 1
ATOM 1510 C CA . ASN A 1 190 ? -3.077 -5.336 -17.948 1.00 94.25 190 ASN A CA 1
ATOM 1511 C C . ASN A 1 190 ? -3.609 -5.058 -16.542 1.00 94.25 190 ASN A C 1
ATOM 1513 O O . ASN A 1 190 ? -2.939 -5.386 -15.567 1.00 94.25 190 ASN A O 1
ATOM 1517 N N . ILE A 1 191 ? -4.828 -4.521 -16.435 1.00 96.19 191 ILE A N 1
ATOM 1518 C CA . ILE A 1 191 ? -5.474 -4.260 -15.143 1.00 96.19 191 ILE A CA 1
ATOM 1519 C C . ILE A 1 191 ? -5.692 -5.564 -14.375 1.00 96.19 191 ILE A C 1
ATOM 1521 O O . ILE A 1 191 ? -5.363 -5.632 -13.195 1.00 96.19 191 ILE A O 1
ATOM 1525 N N . LYS A 1 192 ? -6.197 -6.613 -15.035 1.00 96.69 192 LYS A N 1
ATOM 1526 C CA . LYS A 1 192 ? -6.414 -7.905 -14.380 1.00 96.69 192 LYS A CA 1
ATOM 1527 C C . LYS A 1 192 ? -5.105 -8.511 -13.872 1.00 96.69 192 LYS A C 1
ATOM 1529 O O . LYS A 1 192 ? -5.034 -8.905 -12.719 1.00 96.69 192 LYS A O 1
ATOM 1534 N N . MET A 1 193 ? -4.063 -8.524 -14.705 1.00 95.31 193 MET A N 1
ATOM 1535 C CA . MET A 1 193 ? -2.746 -9.021 -14.297 1.00 95.31 193 MET A CA 1
ATOM 1536 C C . MET A 1 193 ? -2.150 -8.219 -13.138 1.00 95.31 193 MET A C 1
ATOM 1538 O O . MET A 1 193 ? -1.466 -8.794 -12.304 1.00 95.31 193 MET A O 1
ATOM 1542 N N . ALA A 1 194 ? -2.377 -6.905 -13.091 1.00 95.88 194 ALA A N 1
ATOM 1543 C CA . ALA A 1 194 ? -1.937 -6.084 -11.970 1.00 95.88 194 ALA A CA 1
ATOM 1544 C C . ALA A 1 194 ? -2.670 -6.468 -10.678 1.00 95.88 194 ALA A C 1
ATOM 1546 O O . ALA A 1 194 ? -2.027 -6.698 -9.666 1.00 95.88 194 ALA A O 1
ATOM 1547 N N . ILE A 1 195 ? -3.998 -6.609 -10.736 1.00 96.31 195 ILE A N 1
ATOM 1548 C CA . ILE A 1 195 ? -4.820 -6.998 -9.581 1.00 96.31 195 ILE A CA 1
ATOM 1549 C C . ILE A 1 195 ? -4.424 -8.379 -9.052 1.00 96.31 195 ILE A C 1
ATOM 1551 O O . ILE A 1 195 ? -4.309 -8.543 -7.845 1.00 96.31 195 ILE A O 1
ATOM 1555 N N . ASP A 1 196 ? -4.223 -9.358 -9.937 1.00 96.38 196 ASP A N 1
ATOM 1556 C CA . ASP A 1 196 ? -3.908 -10.737 -9.543 1.00 96.38 196 ASP A CA 1
ATOM 1557 C C . ASP A 1 196 ? -2.503 -10.866 -8.913 1.00 96.38 196 ASP A C 1
ATOM 1559 O O . ASP A 1 196 ? -2.251 -11.814 -8.170 1.00 96.38 196 ASP A O 1
ATOM 1563 N N . ASN A 1 197 ? -1.591 -9.934 -9.215 1.00 94.44 197 ASN A N 1
ATOM 1564 C CA . ASN A 1 197 ? -0.214 -9.938 -8.712 1.00 94.44 197 ASN A CA 1
ATOM 1565 C C . ASN A 1 197 ? 0.005 -9.066 -7.459 1.00 94.44 197 ASN A C 1
ATOM 1567 O O . ASN A 1 197 ? 1.082 -9.164 -6.866 1.00 94.44 197 ASN A O 1
ATOM 1571 N N . SER A 1 198 ? -0.961 -8.218 -7.091 1.00 91.12 198 SER A N 1
ATOM 1572 C CA . SER A 1 198 ? -0.900 -7.312 -5.930 1.00 91.12 198 SER A CA 1
ATOM 1573 C C . SER A 1 198 ? -1.408 -7.938 -4.629 1.00 91.12 198 SER A C 1
ATOM 1575 O O . SER A 1 198 ? -2.290 -8.826 -4.669 1.00 91.12 198 SER A O 1
#

Radius of gyration: 25.44 Å; Cα contacts (8 Å, |Δi|>4): 208; chains: 1; bounding box: 72×48×75 Å